Protein AF-A0A0K1Q6M8-F1 (afdb_monomer)

Sequence (241 aa):
MSRRHAIFEVTPSGVTIEDLASRNGVIVNGHRIDAKVNLSVGDRILIGSQELTLLAARDPQAGMPLGKMTLPKLRLNTPSVGLQPSSSVDPDPEPSMVRRADQFKLLSGVAEKALAMGKAGEAERLLASALADVIEATRAGRPLPSTLVDQAAKFSAKLATATGKGGWADYVIELYAAQKRPAPANVIDELYNAMRKVTAVDIHRLRNYVAMLRQNLPRYGPAERFLFQRLEGLERLAALR

Solvent-accessible surface area (backbone atoms only — not comparable to full-atom values): 14418 Å² total; per-residue (Å²): 131,80,95,57,50,64,49,78,50,81,51,100,92,45,37,32,41,33,62,58,82,33,95,79,44,35,27,48,75,86,42,74,54,94,58,76,42,81,57,52,74,69,41,38,38,35,51,78,92,46,80,46,67,41,71,74,82,76,74,93,83,74,82,80,80,92,74,90,81,82,88,82,80,90,84,84,91,88,82,90,84,90,79,86,76,94,67,92,68,75,82,67,70,51,75,68,55,56,53,48,41,56,53,44,54,58,45,48,58,53,26,51,52,29,44,74,71,69,36,35,69,60,22,48,64,66,42,47,65,59,52,50,53,51,54,51,36,51,75,69,69,48,85,70,59,67,67,46,52,55,48,53,33,37,53,26,15,47,45,7,43,61,64,29,43,18,67,30,45,43,49,35,46,53,55,32,46,75,67,74,50,77,65,55,68,74,40,50,53,33,39,58,55,13,70,76,52,29,81,55,66,62,60,66,58,47,50,52,36,53,53,56,50,60,74,47,47,89,80,48,53,74,69,54,49,52,40,46,54,51,51,55,51,49,50,56,57,62,73,76,110

Radius of gyration: 24.7 Å; Cα contacts (8 Å, |Δi|>4): 270; chains: 1; bounding box: 55×62×62 Å

InterPro domains:
  IPR000253 Forkhead-associated (FHA) domain [PF00498] (1-48)
  IPR000253 Forkhead-associated (FHA) domain [PS50006] (1-33)
  IPR008984 SMAD/FHA domain superfamily [SSF49879] (2-55)

Organism: NCBI:txid1391654

Foldseek 3Di:
DDPQAKDWDQDPVAIKIAGPPHPVAKAKPNHGDPGIDGDDQQIWIDGPHDIDGHHDDDDPPDDDDPDDDDDDDDDDDDDDDDDDDDDPDDPPQPPVQVVLLVQLVVLLVVLVVCVVVLNLVVSCVSCVVSLVVLLVCLVVVHDHDPSSLLSSLLSLLSSLLSVLAQVSVQSNLSSVLSVLAFHDPSSLVSNLSNLVRHPAHDLVSLVSSLVSNVVCVVVDDPRRVVSSVSSVVSSVSNVVD

Nearest PDB structures (foldseek):
  2hr2-assembly2_B  TM=4.139E-01  e=2.021E-01  Chlorobaculum tepidum TLS
  4r11-assembly3_E  TM=5.531E-01  e=7.804E+00  Caenorhabditis elegans
  7kzs-assembly1_U  TM=2.396E-01  e=4.326E-01  Homo sapiens

Structure (mmCIF, N/CA/C/O backbone):
data_AF-A0A0K1Q6M8-F1
#
_entry.id   AF-A0A0K1Q6M8-F1
#
loop_
_atom_site.group_PDB
_atom_site.id
_atom_site.type_symbol
_atom_site.label_atom_id
_atom_site.label_alt_id
_atom_site.label_comp_id
_atom_site.label_asym_id
_atom_site.label_entity_id
_atom_site.label_seq_id
_atom_site.pdbx_PDB_ins_code
_atom_site.Cartn_x
_atom_site.Cartn_y
_atom_site.Cartn_z
_atom_site.occupancy
_atom_site.B_iso_or_equiv
_atom_site.auth_seq_id
_atom_site.auth_comp_id
_atom_site.auth_asym_id
_atom_site.auth_atom_id
_atom_site.pdbx_PDB_model_num
ATOM 1 N N . MET A 1 1 ? 32.221 8.853 -6.842 1.00 49.41 1 MET A N 1
ATOM 2 C CA . MET A 1 1 ? 31.353 8.586 -8.007 1.00 49.41 1 MET A CA 1
ATOM 3 C C . MET A 1 1 ? 32.164 8.876 -9.261 1.00 49.41 1 MET A C 1
ATOM 5 O O . MET A 1 1 ? 32.488 10.038 -9.481 1.00 49.41 1 MET A O 1
ATOM 9 N N . SER A 1 2 ? 32.583 7.854 -10.021 1.00 46.12 2 SER A N 1
ATOM 10 C CA . SER A 1 2 ? 33.167 8.109 -11.347 1.00 46.12 2 SER A CA 1
ATOM 11 C C . SER A 1 2 ? 32.060 8.636 -12.258 1.00 46.12 2 SER A C 1
ATOM 13 O O . SER A 1 2 ? 30.925 8.174 -12.179 1.00 46.12 2 SER A O 1
ATOM 15 N N . ARG A 1 3 ? 32.350 9.641 -13.084 1.00 59.44 3 ARG A N 1
ATOM 16 C CA . ARG A 1 3 ? 31.342 10.262 -13.964 1.00 59.44 3 ARG A CA 1
ATOM 17 C C . ARG A 1 3 ? 31.146 9.488 -15.273 1.00 59.44 3 ARG A C 1
ATOM 19 O O . ARG A 1 3 ? 30.183 9.743 -15.983 1.00 59.44 3 ARG A O 1
ATOM 26 N N . ARG A 1 4 ? 32.044 8.546 -15.585 1.00 65.88 4 ARG A N 1
ATOM 27 C CA . ARG A 1 4 ? 32.028 7.687 -16.779 1.00 65.88 4 ARG A CA 1
ATOM 28 C C . ARG A 1 4 ? 32.496 6.296 -16.337 1.00 65.88 4 ARG A C 1
ATOM 30 O O . ARG A 1 4 ? 33.600 6.188 -15.817 1.00 65.88 4 ARG A O 1
ATOM 37 N N . HIS A 1 5 ? 31.628 5.287 -16.433 1.00 68.19 5 HIS A N 1
ATOM 38 C CA . HIS A 1 5 ? 31.927 3.919 -15.976 1.00 68.19 5 HIS A CA 1
ATOM 39 C C . HIS A 1 5 ? 32.210 2.981 -17.150 1.00 68.19 5 HIS A C 1
ATOM 41 O O . HIS A 1 5 ? 33.210 2.285 -17.136 1.00 68.19 5 HIS A O 1
ATOM 47 N N . ALA A 1 6 ? 31.375 3.013 -18.184 1.00 78.94 6 ALA A N 1
ATOM 48 C CA . ALA A 1 6 ? 31.547 2.215 -19.390 1.00 78.94 6 ALA A CA 1
ATOM 49 C C . ALA A 1 6 ? 31.087 3.018 -20.607 1.00 78.94 6 ALA A C 1
ATOM 51 O O . ALA A 1 6 ? 30.309 3.970 -20.461 1.00 78.94 6 ALA A O 1
ATOM 52 N N . ILE A 1 7 ? 31.544 2.628 -21.792 1.00 84.12 7 ILE A N 1
ATOM 53 C CA . ILE A 1 7 ? 31.030 3.122 -23.069 1.00 84.12 7 ILE A CA 1
ATOM 54 C C . ILE A 1 7 ? 30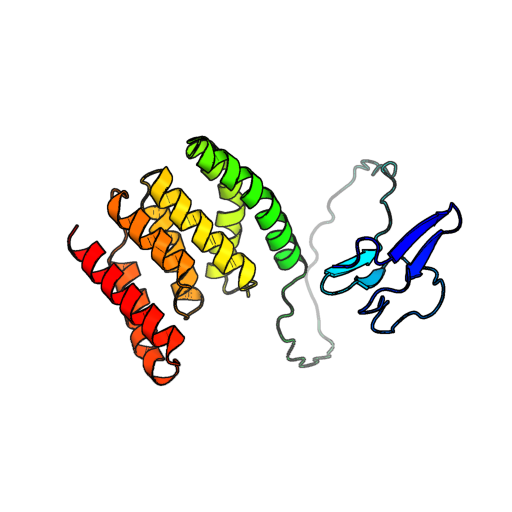.427 1.961 -23.858 1.00 84.12 7 ILE A C 1
ATOM 56 O O . ILE A 1 7 ? 31.008 0.881 -23.929 1.00 84.12 7 ILE A O 1
ATOM 60 N N . PHE A 1 8 ? 29.241 2.197 -24.420 1.00 87.00 8 PHE A N 1
ATOM 61 C CA . PHE A 1 8 ? 28.608 1.297 -25.376 1.00 87.00 8 PHE A CA 1
ATOM 62 C C . PHE A 1 8 ? 28.814 1.869 -26.771 1.00 87.00 8 PHE A C 1
ATOM 64 O O . PHE A 1 8 ? 28.465 3.025 -27.019 1.00 87.00 8 PHE A O 1
ATOM 71 N N . GLU A 1 9 ? 29.344 1.062 -27.679 1.00 84.38 9 GLU A N 1
ATOM 72 C CA . GLU A 1 9 ? 29.462 1.420 -29.086 1.00 84.38 9 GLU A CA 1
ATOM 73 C C . GLU A 1 9 ? 28.534 0.522 -29.902 1.00 84.38 9 GLU A C 1
ATOM 75 O O . GLU A 1 9 ? 28.683 -0.702 -29.927 1.00 84.38 9 GLU A O 1
ATOM 80 N N . VAL A 1 10 ? 27.538 1.145 -30.532 1.00 83.38 10 VAL A N 1
ATOM 81 C CA . VAL A 1 10 ? 26.552 0.473 -31.379 1.00 83.38 10 VAL A CA 1
ATOM 82 C C . VAL A 1 10 ? 26.978 0.657 -32.827 1.00 83.38 10 VAL A C 1
ATOM 84 O O . VAL A 1 10 ? 26.992 1.771 -33.346 1.00 83.38 10 VAL A O 1
ATOM 87 N N . THR A 1 11 ? 27.320 -0.448 -33.476 1.00 79.19 11 THR A N 1
ATOM 88 C CA . THR A 1 11 ? 27.697 -0.503 -34.890 1.00 79.19 11 THR A CA 1
ATOM 89 C C . THR A 1 11 ? 26.667 -1.329 -35.664 1.00 79.19 11 THR A C 1
ATOM 91 O O . THR A 1 11 ? 25.956 -2.135 -35.059 1.00 79.19 11 THR A O 1
ATOM 94 N N . PRO A 1 12 ? 26.592 -1.213 -37.002 1.00 72.06 12 PRO A N 1
ATOM 95 C CA . PRO A 1 12 ? 25.755 -2.099 -37.817 1.00 72.06 12 PRO A CA 1
ATOM 96 C C . PRO A 1 12 ? 26.087 -3.591 -37.638 1.00 72.06 12 PRO A C 1
ATOM 98 O O . PRO A 1 12 ? 25.230 -4.443 -37.838 1.00 72.06 12 PRO A O 1
ATOM 101 N N . SER A 1 13 ? 27.324 -3.903 -37.239 1.00 72.50 13 SER A N 1
ATOM 102 C CA . SER A 1 13 ? 27.814 -5.255 -36.949 1.00 72.50 13 SER A CA 1
ATOM 103 C C . SER A 1 13 ? 27.482 -5.769 -35.543 1.00 72.50 13 SER A C 1
ATOM 105 O O . SER A 1 13 ? 27.722 -6.942 -35.264 1.00 72.50 13 SER A O 1
ATOM 107 N N . GLY A 1 14 ? 26.950 -4.928 -34.651 1.00 80.94 14 GLY A N 1
ATOM 108 C CA . GLY A 1 14 ? 26.595 -5.317 -33.286 1.00 80.94 14 GLY A CA 1
ATOM 109 C C . GLY A 1 14 ? 26.907 -4.254 -32.234 1.00 80.94 14 GLY A C 1
ATOM 110 O O . GLY A 1 14 ? 27.357 -3.146 -32.536 1.00 80.94 14 GLY A O 1
ATOM 111 N N . VAL A 1 15 ? 26.658 -4.608 -30.975 1.00 85.81 15 VAL A N 1
ATOM 112 C CA . VAL A 1 15 ? 26.894 -3.746 -29.811 1.00 85.81 15 VAL A CA 1
ATOM 113 C C . VAL A 1 15 ? 28.159 -4.206 -29.102 1.00 85.81 15 VAL A C 1
ATOM 115 O O . VAL A 1 15 ? 28.346 -5.398 -28.885 1.00 85.81 15 VAL A O 1
ATOM 118 N N . THR A 1 16 ? 29.019 -3.272 -28.717 1.00 87.44 16 THR A N 1
ATOM 119 C CA . THR A 1 16 ? 30.221 -3.560 -27.926 1.00 87.44 16 THR A CA 1
ATOM 120 C C . THR A 1 16 ? 30.262 -2.705 -26.667 1.00 87.44 16 THR A C 1
ATOM 122 O O . THR A 1 16 ? 29.656 -1.632 -26.624 1.00 87.44 16 THR A O 1
ATOM 125 N N . ILE A 1 17 ? 30.951 -3.189 -25.636 1.00 88.25 17 ILE A N 1
ATOM 126 C CA . ILE A 1 17 ? 31.127 -2.503 -24.355 1.00 88.25 17 ILE A CA 1
ATOM 127 C C . ILE A 1 17 ? 32.599 -2.454 -23.957 1.00 88.25 17 ILE A C 1
ATOM 129 O O . ILE A 1 17 ? 33.330 -3.426 -24.137 1.00 88.25 17 ILE A O 1
ATOM 133 N N . GLU A 1 18 ? 33.017 -1.328 -23.388 1.00 84.81 18 GLU A N 1
ATOM 134 C CA . GLU A 1 18 ? 34.369 -1.105 -22.875 1.00 84.81 18 GLU A CA 1
ATOM 135 C C . GLU A 1 18 ? 34.317 -0.390 -21.511 1.00 84.81 18 GLU A C 1
ATOM 137 O O . GLU A 1 18 ? 33.541 0.555 -21.324 1.00 84.81 18 GLU A O 1
ATOM 142 N N . ASP A 1 19 ? 35.119 -0.855 -20.545 1.00 84.00 19 ASP A N 1
ATOM 143 C CA . ASP A 1 19 ? 35.255 -0.255 -19.208 1.00 84.00 19 ASP A CA 1
ATOM 144 C C . ASP A 1 19 ? 36.234 0.928 -19.244 1.00 84.00 19 ASP A C 1
ATOM 146 O O . ASP A 1 19 ? 37.371 0.804 -19.693 1.00 84.00 19 ASP A O 1
ATOM 150 N N . LEU A 1 20 ? 35.819 2.087 -18.727 1.00 76.50 20 LEU A N 1
ATOM 151 C CA . LEU A 1 20 ? 36.634 3.306 -18.702 1.00 76.50 20 LEU A CA 1
ATOM 152 C C . LEU A 1 20 ? 37.364 3.454 -17.360 1.00 76.50 20 LEU A C 1
ATOM 154 O O . LEU A 1 20 ? 37.214 4.466 -16.669 1.00 76.50 20 LEU A O 1
ATOM 158 N N . ALA A 1 21 ? 38.135 2.427 -16.991 1.00 63.91 21 ALA A N 1
ATOM 159 C CA . ALA A 1 21 ? 38.873 2.337 -15.728 1.00 63.91 21 ALA A CA 1
ATOM 160 C C . ALA A 1 21 ? 37.985 2.601 -14.495 1.00 63.91 21 ALA A C 1
ATOM 162 O O . ALA A 1 21 ? 38.337 3.353 -13.576 1.00 63.91 21 ALA A O 1
ATOM 163 N N . SER A 1 22 ? 36.786 2.016 -14.479 1.00 65.25 22 SER A N 1
ATOM 164 C CA . SER A 1 22 ? 35.862 2.187 -13.367 1.00 65.25 22 SER A CA 1
ATOM 165 C C . SER A 1 22 ? 36.389 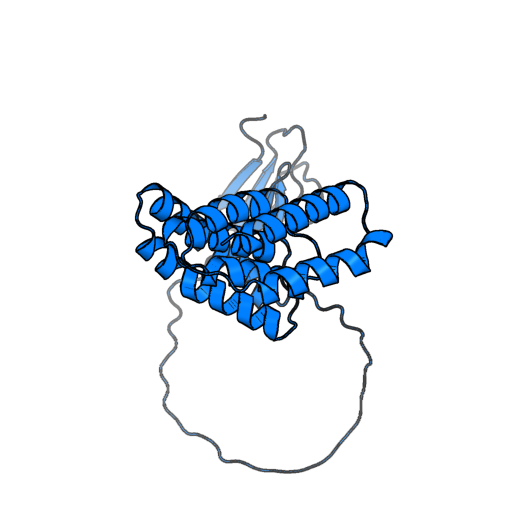1.528 -12.083 1.00 65.25 22 SER A C 1
ATOM 167 O O . SER A 1 22 ? 36.988 0.455 -12.085 1.00 65.25 22 SER A O 1
ATOM 169 N N . ARG A 1 23 ? 36.136 2.163 -10.928 1.00 63.62 23 ARG A N 1
ATOM 170 C CA . ARG A 1 23 ? 36.641 1.690 -9.622 1.00 63.62 23 ARG A CA 1
ATOM 171 C C . ARG A 1 23 ? 36.123 0.291 -9.246 1.00 63.62 23 ARG A C 1
ATOM 173 O O . ARG A 1 23 ? 36.822 -0.444 -8.559 1.00 63.62 23 ARG A O 1
ATOM 180 N N . ASN A 1 24 ? 34.923 -0.065 -9.706 1.00 68.62 24 ASN A N 1
ATOM 181 C CA . ASN A 1 24 ? 34.276 -1.346 -9.408 1.00 68.62 24 ASN A CA 1
ATOM 182 C C . ASN A 1 24 ? 34.312 -2.333 -10.590 1.00 68.62 24 ASN A C 1
ATOM 184 O O . ASN A 1 24 ? 33.992 -3.501 -10.392 1.00 68.62 24 ASN A O 1
ATOM 188 N N . GLY A 1 25 ? 34.742 -1.898 -11.778 1.00 75.25 25 GLY A N 1
ATOM 189 C CA . GLY A 1 25 ? 34.725 -2.704 -12.996 1.00 75.25 25 GLY A CA 1
ATOM 190 C C . GLY A 1 25 ? 33.344 -2.833 -13.637 1.00 75.25 25 GLY A C 1
ATOM 191 O O . GLY A 1 25 ? 32.315 -2.486 -13.047 1.00 75.25 25 GLY A O 1
ATOM 192 N N . VAL A 1 26 ? 33.343 -3.378 -14.852 1.00 81.81 26 VAL A N 1
ATOM 193 C CA . VAL A 1 26 ? 32.146 -3.808 -15.584 1.00 81.81 26 VAL A CA 1
ATOM 194 C C . VAL A 1 26 ? 32.116 -5.334 -15.616 1.00 81.81 26 VAL A C 1
ATOM 196 O O . VAL A 1 26 ? 33.138 -5.971 -15.865 1.00 81.81 26 VAL A O 1
ATOM 199 N N . ILE A 1 27 ? 30.954 -5.928 -15.353 1.00 80.81 27 ILE A N 1
ATOM 200 C CA . ILE A 1 27 ? 30.754 -7.381 -15.362 1.00 80.81 27 ILE A CA 1
ATOM 201 C C . ILE A 1 27 ? 29.725 -7.728 -16.440 1.00 80.81 27 ILE A C 1
ATOM 203 O O . ILE A 1 27 ? 28.644 -7.153 -16.460 1.00 80.81 27 ILE A O 1
ATOM 207 N N . VAL A 1 28 ? 30.037 -8.676 -17.322 1.00 84.38 28 VAL A N 1
ATOM 208 C CA . VAL A 1 28 ? 29.139 -9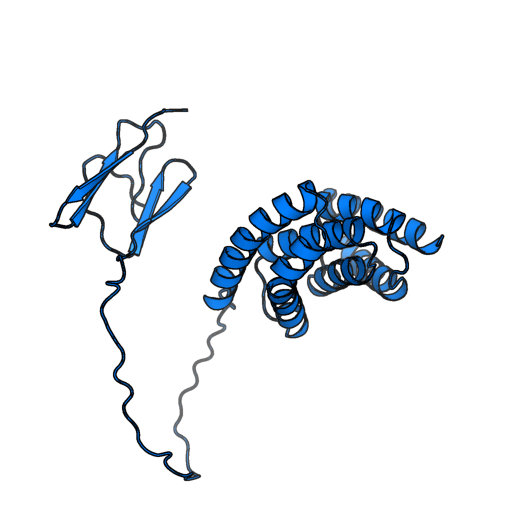.199 -18.361 1.00 84.38 28 VAL A CA 1
ATOM 209 C C . VAL A 1 28 ? 28.912 -10.687 -18.100 1.00 84.38 28 VAL A C 1
ATOM 211 O O . VAL A 1 28 ? 29.867 -11.448 -17.966 1.00 84.38 28 VAL A O 1
ATOM 214 N N . ASN A 1 29 ? 27.652 -11.107 -17.975 1.00 80.06 29 ASN A N 1
ATOM 215 C CA . ASN A 1 29 ? 27.239 -12.483 -17.672 1.00 80.06 29 ASN A CA 1
ATOM 216 C C . ASN A 1 29 ? 27.965 -13.101 -16.456 1.00 80.06 29 ASN A C 1
ATOM 218 O O . ASN A 1 29 ? 28.249 -14.293 -16.427 1.00 80.06 29 ASN A O 1
ATOM 222 N N . GLY A 1 30 ? 28.278 -12.283 -15.445 1.00 77.75 30 GLY A N 1
ATOM 223 C CA . GLY A 1 30 ? 28.989 -12.715 -14.234 1.00 77.75 30 GLY A CA 1
ATOM 224 C C . GLY A 1 30 ? 30.520 -12.669 -14.324 1.00 77.75 30 GLY A C 1
ATOM 225 O O . GLY A 1 30 ? 31.182 -12.860 -13.306 1.00 77.75 30 GLY A O 1
ATOM 226 N N . HIS A 1 31 ? 31.092 -12.338 -15.486 1.00 79.12 31 HIS A N 1
ATOM 227 C CA . HIS A 1 31 ? 32.537 -12.203 -15.683 1.00 79.12 31 HIS A CA 1
ATOM 228 C C . HIS A 1 31 ? 32.957 -10.738 -15.819 1.00 79.12 31 HIS A C 1
ATOM 230 O O . HIS A 1 31 ? 32.384 -9.987 -16.605 1.00 79.12 31 HIS A O 1
ATOM 236 N N . ARG A 1 32 ? 33.969 -10.315 -15.052 1.00 81.31 32 ARG A N 1
ATOM 237 C CA . ARG A 1 32 ? 34.547 -8.973 -15.186 1.00 81.31 32 ARG A CA 1
ATOM 238 C C . ARG A 1 32 ? 35.263 -8.857 -16.530 1.00 81.31 32 ARG A C 1
ATOM 240 O O . ARG A 1 32 ? 35.993 -9.768 -16.909 1.00 81.31 32 ARG A O 1
ATOM 247 N N . ILE A 1 33 ? 35.026 -7.758 -17.238 1.00 83.75 33 ILE A N 1
ATOM 248 C CA . ILE A 1 33 ? 35.679 -7.480 -18.516 1.00 83.75 33 ILE A CA 1
ATOM 249 C C . ILE A 1 33 ? 36.888 -6.570 -18.292 1.00 83.75 33 ILE A C 1
ATOM 251 O O . ILE A 1 33 ? 36.783 -5.557 -17.605 1.00 83.75 33 ILE A O 1
ATOM 255 N N . ASP A 1 34 ? 38.020 -6.933 -18.891 1.00 76.00 34 ASP A N 1
ATOM 256 C CA . ASP A 1 34 ? 39.272 -6.161 -18.821 1.00 76.00 34 ASP A CA 1
ATOM 257 C C . ASP A 1 34 ? 39.659 -5.559 -20.188 1.00 76.00 34 ASP A C 1
ATOM 259 O O . ASP A 1 34 ? 40.633 -4.820 -20.310 1.00 76.00 34 ASP A O 1
ATOM 263 N N . ALA A 1 35 ? 38.877 -5.867 -21.227 1.00 78.38 35 ALA A N 1
ATOM 264 C CA . ALA A 1 35 ? 39.006 -5.358 -22.587 1.00 78.38 35 ALA A CA 1
ATOM 265 C C . ALA A 1 35 ? 37.612 -5.173 -23.210 1.00 78.38 35 ALA A C 1
ATOM 267 O O . ALA A 1 35 ? 36.597 -5.554 -22.624 1.00 78.38 35 ALA A O 1
ATOM 268 N N . LYS A 1 36 ? 37.561 -4.591 -24.409 1.00 84.06 36 LYS A N 1
ATOM 269 C CA . LYS A 1 36 ? 36.324 -4.408 -25.175 1.00 84.06 36 LYS A CA 1
ATOM 270 C C . LYS A 1 36 ? 35.675 -5.757 -25.523 1.00 84.06 36 LYS A C 1
ATOM 272 O O . LYS A 1 36 ? 36.349 -6.645 -26.041 1.00 84.06 36 LYS A O 1
ATOM 277 N N . VAL A 1 37 ? 34.370 -5.895 -25.274 1.00 83.81 37 VAL A N 1
ATOM 278 C CA . VAL A 1 37 ? 33.597 -7.138 -25.482 1.00 83.81 37 VAL A CA 1
ATOM 279 C C . VAL A 1 37 ? 32.381 -6.891 -26.378 1.00 83.81 37 VAL A C 1
ATOM 281 O O . VAL A 1 37 ? 31.690 -5.885 -26.225 1.00 83.81 37 VAL A O 1
ATOM 284 N N . ASN A 1 38 ? 32.097 -7.819 -27.299 1.00 85.62 38 ASN A N 1
ATOM 285 C CA . ASN A 1 38 ? 30.855 -7.829 -28.078 1.00 85.62 38 ASN A CA 1
ATOM 286 C C . ASN A 1 38 ? 29.696 -8.362 -27.232 1.00 85.62 38 ASN A C 1
ATOM 288 O O . ASN A 1 38 ? 29.808 -9.425 -26.628 1.00 85.62 38 ASN A O 1
ATOM 292 N N . LEU A 1 39 ? 28.577 -7.645 -27.243 1.00 84.44 39 LEU A N 1
ATOM 293 C CA . LEU A 1 39 ? 27.356 -8.008 -26.541 1.00 84.44 39 LEU A CA 1
ATOM 2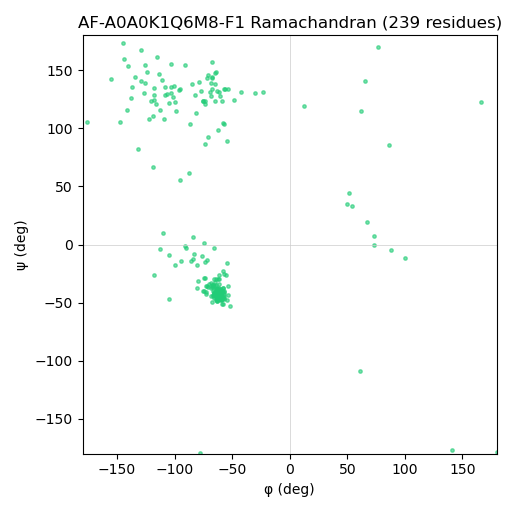94 C C . LEU A 1 39 ? 26.341 -8.638 -27.497 1.00 84.44 39 LEU A C 1
ATOM 296 O O . LEU A 1 39 ? 26.084 -8.131 -28.592 1.00 84.44 39 LEU A O 1
ATOM 300 N N . SER A 1 40 ? 25.727 -9.718 -27.033 1.00 79.50 40 SER A N 1
ATOM 301 C CA . SER A 1 40 ? 24.622 -10.423 -27.672 1.00 79.50 40 SER A CA 1
ATOM 302 C C . SER A 1 40 ? 23.296 -10.105 -26.986 1.00 79.50 40 SER A C 1
ATOM 304 O O . SER A 1 40 ? 23.229 -9.743 -25.811 1.00 79.50 40 SER A O 1
ATOM 306 N N . VAL A 1 41 ? 22.199 -10.244 -27.729 1.00 78.50 41 VAL A N 1
ATOM 307 C CA . VAL A 1 41 ? 20.852 -10.085 -27.171 1.00 78.50 41 VAL A CA 1
ATOM 308 C C . VAL A 1 41 ? 20.633 -11.123 -26.070 1.00 78.50 41 VAL A C 1
ATOM 310 O O . VAL A 1 41 ? 20.812 -12.316 -26.292 1.00 78.50 41 VAL A O 1
ATOM 313 N N . GLY A 1 42 ? 20.215 -10.658 -24.898 1.00 75.25 42 GLY A N 1
ATOM 314 C CA . GLY A 1 42 ? 20.060 -11.453 -23.684 1.00 75.25 42 GLY A CA 1
ATOM 315 C C . GLY A 1 42 ? 21.217 -11.313 -22.693 1.00 75.25 42 GLY A C 1
ATOM 316 O O . GLY A 1 42 ? 21.047 -11.720 -21.543 1.00 75.25 42 GLY A O 1
ATOM 317 N N . ASP A 1 43 ? 22.344 -10.706 -23.083 1.00 81.31 43 ASP A N 1
ATOM 318 C CA . ASP A 1 43 ? 23.490 -10.528 -22.186 1.00 81.31 43 ASP A CA 1
ATOM 319 C C . ASP A 1 43 ? 23.159 -9.603 -21.019 1.00 81.31 43 ASP A C 1
ATOM 321 O O . ASP A 1 43 ? 22.524 -8.556 -21.187 1.00 81.31 43 ASP A O 1
ATOM 325 N N . ARG A 1 44 ? 23.632 -9.986 -19.830 1.00 82.31 44 ARG A N 1
ATOM 326 C CA . ARG A 1 44 ? 23.474 -9.236 -18.583 1.00 82.31 44 ARG A CA 1
ATOM 327 C C . ARG A 1 44 ? 24.740 -8.455 -18.286 1.00 82.31 44 ARG A C 1
ATOM 329 O O . ARG A 1 44 ? 25.811 -9.038 -18.157 1.00 82.31 44 ARG A O 1
ATOM 336 N N . ILE A 1 45 ? 24.620 -7.144 -18.141 1.00 88.00 45 ILE A N 1
ATOM 337 C CA . ILE A 1 45 ? 25.727 -6.235 -17.864 1.00 88.00 45 ILE A CA 1
ATOM 338 C C . ILE A 1 45 ? 25.503 -5.592 -16.497 1.00 88.00 45 ILE A C 1
ATOM 340 O O . ILE A 1 45 ? 24.513 -4.899 -16.288 1.00 88.00 45 ILE A O 1
ATOM 344 N N . LEU A 1 46 ? 26.436 -5.781 -15.573 1.00 79.19 46 LEU A N 1
ATOM 345 C CA . LEU A 1 46 ? 26.455 -5.141 -14.266 1.00 79.19 46 LEU A CA 1
ATOM 346 C C . LEU A 1 46 ? 27.515 -4.029 -14.252 1.00 79.19 46 LEU A C 1
ATOM 348 O O . LEU A 1 46 ? 28.703 -4.274 -14.470 1.00 79.19 46 LEU A O 1
ATOM 352 N N . ILE A 1 47 ? 27.080 -2.799 -13.969 1.00 80.81 47 ILE A N 1
ATOM 353 C CA . ILE A 1 47 ? 27.935 -1.613 -13.830 1.00 80.81 47 ILE A CA 1
ATOM 354 C C . ILE A 1 47 ? 27.716 -1.034 -12.432 1.00 80.81 47 ILE A C 1
ATOM 356 O O . ILE A 1 47 ? 26.668 -0.458 -12.130 1.00 80.81 47 ILE A O 1
ATOM 360 N N . GLY A 1 48 ? 28.705 -1.182 -11.551 1.00 74.00 48 GLY A N 1
ATOM 361 C CA . GLY A 1 48 ? 28.551 -0.800 -10.146 1.00 74.00 48 GLY A CA 1
ATOM 362 C C . GLY A 1 48 ? 27.438 -1.605 -9.462 1.00 74.00 48 GLY A C 1
ATOM 363 O O . GLY A 1 48 ? 2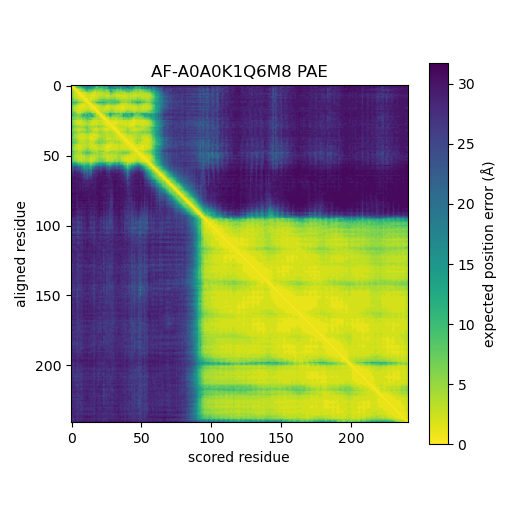7.615 -2.788 -9.208 1.00 74.00 48 GLY A O 1
ATOM 364 N N . SER A 1 49 ? 26.309 -0.959 -9.147 1.00 72.12 49 SER A N 1
ATOM 365 C CA . SER A 1 49 ? 25.124 -1.589 -8.533 1.00 72.12 49 SER A CA 1
ATOM 366 C C . SER A 1 49 ? 23.917 -1.696 -9.477 1.00 72.12 49 SER A C 1
ATOM 368 O O . SER A 1 49 ? 22.808 -1.957 -9.015 1.00 72.12 49 SER A O 1
ATOM 370 N N . GLN A 1 50 ? 24.097 -1.422 -10.772 1.00 72.50 50 GLN A N 1
ATOM 371 C CA . GLN A 1 50 ? 23.031 -1.447 -11.777 1.00 72.50 50 GLN A CA 1
ATOM 372 C C . GLN A 1 50 ? 23.204 -2.646 -12.708 1.00 72.50 50 GLN A C 1
ATOM 374 O O . GLN A 1 50 ? 24.279 -2.812 -13.279 1.00 72.50 50 GLN A O 1
ATOM 379 N N . GLU A 1 51 ? 22.148 -3.442 -12.882 1.00 82.69 51 GLU A N 1
ATOM 380 C CA . GLU A 1 51 ? 22.083 -4.555 -13.837 1.00 82.69 51 GLU A CA 1
ATOM 381 C C . GLU A 1 51 ? 21.259 -4.135 -15.067 1.00 82.69 51 GLU A C 1
ATOM 383 O O . GLU A 1 51 ? 20.170 -3.571 -14.944 1.00 82.69 51 GLU A O 1
ATOM 388 N N . LEU A 1 52 ? 21.807 -4.373 -16.255 1.00 84.25 52 LEU A N 1
ATOM 389 C CA . LEU A 1 52 ? 21.266 -4.029 -17.569 1.00 84.25 52 LEU A CA 1
ATOM 390 C C . LEU A 1 52 ? 21.173 -5.312 -18.405 1.00 84.25 52 LEU A C 1
ATOM 392 O O . LEU A 1 52 ? 22.008 -6.200 -18.264 1.00 84.25 52 LEU A O 1
ATOM 396 N N . THR A 1 53 ? 20.202 -5.412 -19.311 1.00 85.00 53 THR A N 1
ATOM 397 C CA . THR A 1 53 ? 20.110 -6.535 -20.261 1.00 85.00 53 THR A CA 1
ATOM 398 C C . THR A 1 53 ? 20.009 -6.007 -21.682 1.00 85.00 53 THR A C 1
ATOM 400 O O . THR A 1 53 ? 19.185 -5.130 -21.952 1.00 85.00 53 THR A O 1
ATOM 403 N N . LEU A 1 54 ? 20.829 -6.530 -22.596 1.00 79.75 54 LEU A N 1
ATOM 404 C CA . LEU A 1 54 ? 20.748 -6.150 -24.003 1.00 79.75 54 LEU A CA 1
ATOM 405 C C . LEU A 1 54 ? 19.529 -6.819 -24.653 1.00 79.75 54 LEU A C 1
ATOM 407 O O . LEU A 1 54 ? 19.402 -8.039 -24.634 1.00 79.75 54 LEU A O 1
ATOM 411 N N . LEU A 1 55 ? 18.628 -6.037 -25.245 1.00 80.06 55 LEU A N 1
ATOM 412 C CA . LEU A 1 55 ? 17.439 -6.542 -25.937 1.00 80.06 55 LEU A CA 1
ATOM 413 C C . LEU A 1 55 ? 17.530 -6.260 -27.439 1.00 80.06 55 LEU A C 1
ATOM 415 O O . LEU A 1 55 ? 18.054 -5.225 -27.849 1.00 80.06 55 LEU A O 1
ATOM 419 N N . ALA A 1 56 ? 16.975 -7.156 -28.259 1.00 76.44 56 ALA A N 1
ATOM 420 C CA . ALA A 1 56 ? 16.771 -6.883 -29.677 1.00 76.44 56 ALA A CA 1
ATOM 421 C C . ALA A 1 56 ? 15.689 -5.808 -29.834 1.00 76.44 56 ALA A C 1
ATOM 423 O O . ALA A 1 56 ? 14.598 -5.932 -29.270 1.00 76.44 56 ALA A O 1
ATOM 424 N N . ALA A 1 57 ? 15.962 -4.782 -30.638 1.00 65.25 57 ALA A N 1
ATOM 425 C CA . ALA A 1 57 ? 14.903 -3.906 -31.112 1.00 65.25 57 ALA A CA 1
ATOM 426 C C . ALA A 1 57 ? 13.960 -4.732 -31.998 1.00 65.25 57 ALA A C 1
ATOM 428 O O . ALA A 1 57 ? 14.390 -5.374 -32.956 1.00 65.25 57 ALA A O 1
ATOM 429 N N . ARG A 1 58 ? 12.672 -4.757 -31.651 1.00 54.88 58 ARG A N 1
ATOM 430 C CA . ARG A 1 58 ? 11.650 -5.393 -32.482 1.00 54.88 58 ARG A CA 1
ATOM 431 C C . ARG A 1 58 ? 11.416 -4.486 -33.685 1.00 54.88 58 ARG A C 1
ATOM 433 O O . ARG A 1 58 ? 11.053 -3.327 -33.497 1.00 54.88 58 ARG A O 1
ATOM 440 N N . ASP A 1 59 ? 11.634 -5.008 -34.886 1.00 48.16 59 ASP A N 1
ATOM 441 C CA . ASP A 1 59 ? 11.321 -4.292 -36.118 1.00 48.16 59 ASP A CA 1
ATOM 442 C C . ASP A 1 59 ? 9.810 -3.958 -36.127 1.00 48.16 59 ASP A C 1
ATOM 444 O O . ASP A 1 59 ? 8.995 -4.875 -35.961 1.00 48.16 59 ASP A O 1
ATOM 448 N N . PRO A 1 60 ? 9.383 -2.684 -36.252 1.00 44.31 60 PRO A N 1
ATOM 449 C CA . PRO A 1 60 ? 7.965 -2.310 -36.226 1.00 44.31 60 PRO A CA 1
ATOM 450 C C . PRO A 1 60 ? 7.147 -2.846 -37.413 1.00 44.31 60 PRO A C 1
ATOM 452 O O . PRO A 1 60 ? 5.940 -2.621 -37.469 1.00 44.31 60 PRO A O 1
ATOM 455 N N . GLN A 1 61 ? 7.780 -3.534 -38.367 1.00 43.62 61 GLN A N 1
ATOM 456 C CA . GLN A 1 61 ? 7.188 -3.962 -39.633 1.00 43.62 61 GLN A CA 1
ATOM 457 C C . GLN A 1 61 ? 7.190 -5.491 -39.779 1.00 43.62 61 GLN A C 1
ATOM 459 O O . GLN A 1 61 ? 7.842 -6.057 -40.649 1.00 43.62 61 GLN A O 1
ATOM 464 N N . ALA A 1 62 ? 6.414 -6.180 -38.944 1.00 42.06 62 ALA A N 1
ATOM 465 C CA . ALA A 1 62 ? 5.984 -7.552 -39.219 1.00 42.06 62 ALA A CA 1
ATOM 466 C C . ALA A 1 62 ? 4.472 -7.653 -38.975 1.00 42.06 62 ALA A C 1
ATOM 468 O O . ALA A 1 62 ? 4.009 -8.023 -37.896 1.00 42.06 62 ALA A O 1
ATOM 469 N N . GLY A 1 63 ? 3.699 -7.234 -39.980 1.00 35.06 63 GLY A N 1
ATOM 470 C CA . GLY A 1 63 ? 2.243 -7.315 -39.984 1.00 35.06 63 GLY A CA 1
ATOM 471 C C . GLY A 1 63 ? 1.753 -8.764 -39.939 1.00 35.06 63 GLY A C 1
ATOM 472 O O . GLY A 1 63 ? 2.200 -9.611 -40.707 1.00 35.06 63 GLY A O 1
ATOM 473 N N . MET A 1 64 ? 0.800 -9.041 -39.049 1.00 35.59 64 MET A N 1
ATOM 474 C CA . MET A 1 64 ? -0.027 -10.247 -39.102 1.00 35.59 64 MET A CA 1
ATOM 475 C C . MET A 1 64 ? -1.040 -10.113 -40.248 1.00 35.59 64 MET A C 1
ATOM 477 O O . MET A 1 64 ? -1.836 -9.171 -40.223 1.00 35.59 64 MET A O 1
ATOM 481 N N . PRO A 1 65 ? -1.091 -11.038 -41.222 1.00 38.19 65 PRO A N 1
ATOM 482 C CA . PRO A 1 65 ? -2.215 -11.091 -42.138 1.00 38.19 65 PRO A CA 1
ATOM 483 C C . PRO A 1 65 ? -3.433 -11.701 -41.430 1.00 38.19 65 PRO A C 1
ATOM 485 O O . PRO A 1 65 ? -3.402 -12.824 -40.925 1.00 38.19 65 PRO A O 1
ATOM 488 N N . LEU A 1 66 ? -4.525 -10.935 -41.421 1.00 44.97 66 LEU A N 1
ATOM 489 C CA . LEU A 1 66 ? -5.876 -11.388 -41.099 1.00 44.97 66 LEU A CA 1
ATOM 490 C C . LEU A 1 66 ? -6.305 -12.447 -42.136 1.00 44.97 66 LEU A C 1
ATOM 492 O O . LEU A 1 66 ? -6.736 -12.117 -43.239 1.00 44.97 66 LEU A O 1
ATOM 496 N N . GLY A 1 67 ? -6.179 -13.727 -41.786 1.00 36.94 67 GLY A N 1
ATOM 497 C CA . GLY A 1 67 ? -6.668 -14.858 -42.572 1.00 36.94 67 GLY A CA 1
ATOM 498 C C . GLY A 1 67 ? -7.867 -15.515 -41.894 1.00 36.94 67 GLY A C 1
ATOM 499 O O . GLY A 1 67 ? -7.730 -16.173 -40.869 1.00 36.94 67 GLY A O 1
ATOM 500 N N . LYS A 1 68 ? -9.055 -15.321 -42.470 1.00 34.19 68 LYS A N 1
ATOM 501 C CA . LYS A 1 68 ? -10.293 -16.049 -42.155 1.00 34.19 68 LYS A CA 1
ATOM 502 C C . LYS A 1 68 ? -10.046 -17.564 -42.265 1.00 34.19 68 LYS A C 1
ATOM 504 O O . LYS A 1 68 ? -9.523 -17.966 -43.294 1.00 34.19 68 LYS A O 1
ATOM 509 N N . MET A 1 69 ? -10.490 -18.376 -41.295 1.00 35.12 69 MET A N 1
ATOM 510 C CA . MET A 1 69 ? -11.266 -19.622 -41.509 1.00 35.12 69 MET A CA 1
ATOM 511 C C . MET A 1 69 ? -11.346 -20.525 -40.259 1.00 35.12 69 MET A C 1
ATOM 513 O O . MET A 1 69 ? -10.349 -20.996 -39.731 1.00 35.12 69 MET A O 1
ATOM 517 N N . THR A 1 70 ? -12.600 -20.794 -39.877 1.00 33.75 70 THR A N 1
ATOM 518 C CA . THR A 1 70 ? -13.174 -22.063 -39.377 1.00 33.75 70 THR A CA 1
ATOM 519 C C . THR A 1 70 ? -12.660 -22.713 -38.083 1.00 33.75 70 THR A C 1
ATOM 521 O O . THR A 1 70 ? -11.583 -23.292 -38.022 1.00 33.75 70 THR A O 1
ATOM 524 N N . LEU A 1 71 ? -13.567 -22.757 -37.098 1.00 38.84 71 LEU A N 1
ATOM 525 C CA . LEU A 1 71 ? -13.591 -23.692 -35.966 1.00 38.84 71 LEU A CA 1
ATOM 526 C C . LEU A 1 71 ? -13.599 -25.162 -36.436 1.00 38.84 71 LEU A C 1
ATOM 528 O O . LEU A 1 71 ? -14.476 -25.524 -37.226 1.00 38.84 71 LEU A O 1
ATOM 532 N N . PRO A 1 72 ? -12.767 -26.046 -35.861 1.00 36.88 72 PRO A N 1
ATOM 533 C CA . PRO A 1 72 ? -13.032 -27.478 -35.865 1.00 36.88 72 PRO A CA 1
ATOM 534 C C . PRO A 1 72 ? -13.738 -27.906 -34.573 1.00 36.88 72 PRO A C 1
ATOM 536 O O . PRO A 1 72 ? -13.359 -27.535 -33.463 1.00 36.88 72 PRO A O 1
ATOM 539 N N . LYS A 1 73 ? -14.789 -28.707 -34.752 1.00 34.41 73 LYS A N 1
ATOM 540 C CA . LYS A 1 73 ? -15.607 -29.328 -33.708 1.00 34.41 73 LYS A CA 1
ATOM 541 C C . LYS A 1 73 ? -14.821 -30.346 -32.870 1.00 34.41 73 LYS A C 1
ATOM 543 O O . LYS A 1 73 ? -13.988 -31.088 -33.379 1.00 34.41 73 LYS A O 1
ATOM 548 N N . LEU A 1 74 ? -15.229 -30.410 -31.605 1.00 37.50 74 LEU A N 1
ATOM 549 C CA . LEU A 1 74 ? -15.091 -31.480 -30.614 1.00 37.50 74 LEU A CA 1
ATOM 550 C C . LEU A 1 74 ? -14.891 -32.909 -31.183 1.00 37.50 74 LEU A C 1
ATOM 552 O O . LEU A 1 74 ? -15.715 -33.388 -31.965 1.00 37.50 74 LEU A O 1
ATOM 556 N N . ARG A 1 75 ? -13.894 -33.636 -30.659 1.00 36.34 75 ARG A N 1
ATOM 557 C CA . ARG A 1 75 ? -13.860 -35.111 -30.561 1.00 36.34 75 ARG A CA 1
ATOM 558 C C . ARG A 1 75 ? -13.293 -35.492 -29.181 1.00 36.34 75 ARG A C 1
ATOM 560 O O . ARG A 1 75 ? -12.234 -35.004 -28.803 1.00 36.34 75 ARG A O 1
ATOM 567 N N . LEU A 1 76 ? -14.038 -36.318 -28.439 1.00 38.59 76 LEU A N 1
ATOM 568 C CA . LEU A 1 76 ? -13.698 -36.907 -27.132 1.00 38.59 76 LEU A CA 1
ATOM 569 C C . LEU A 1 76 ? -12.990 -38.274 -27.277 1.00 38.59 76 LEU A C 1
ATOM 571 O O . LEU A 1 76 ? -13.316 -39.001 -28.214 1.00 38.59 76 LEU A O 1
ATOM 575 N N . ASN A 1 77 ? -12.185 -38.615 -26.247 1.00 33.66 77 ASN A N 1
ATOM 576 C CA . ASN A 1 77 ? -11.711 -39.941 -25.763 1.00 33.66 77 ASN A CA 1
ATOM 577 C C . ASN A 1 77 ? -10.781 -40.766 -26.687 1.00 33.66 77 ASN A C 1
ATOM 579 O O . ASN A 1 77 ? -11.028 -40.830 -27.882 1.00 33.66 77 ASN A O 1
ATOM 583 N N . THR A 1 78 ? -9.721 -41.495 -26.280 1.00 34.31 78 THR A N 1
ATOM 584 C CA . THR A 1 78 ? -9.079 -42.028 -25.026 1.00 34.31 78 THR A CA 1
ATOM 585 C C . THR A 1 78 ? -7.807 -42.821 -25.487 1.00 34.31 78 THR A C 1
ATOM 587 O O . THR A 1 78 ? -7.691 -42.997 -26.700 1.00 34.31 78 THR A O 1
ATOM 590 N N . PRO A 1 79 ? -6.947 -43.486 -24.667 1.00 44.69 79 PRO A N 1
ATOM 591 C CA . PRO A 1 79 ? -6.443 -43.267 -23.301 1.00 44.69 79 PRO A CA 1
ATOM 592 C C . PRO A 1 79 ? -4.881 -43.333 -23.167 1.00 44.69 79 PRO A C 1
ATOM 594 O O . PRO A 1 79 ? -4.161 -43.799 -24.041 1.00 44.69 79 PRO A O 1
ATOM 597 N N . SER A 1 80 ? -4.406 -42.871 -22.006 1.00 44.69 80 SER A N 1
ATOM 598 C CA . SER A 1 80 ? -3.192 -43.163 -21.207 1.00 44.69 80 SER A CA 1
ATOM 599 C C . SER A 1 80 ? -1.991 -43.966 -21.758 1.00 44.69 80 SER A C 1
ATOM 601 O O . SER A 1 80 ? -2.075 -45.182 -21.885 1.00 44.69 80 SER A O 1
ATOM 603 N N . VAL A 1 81 ? -0.814 -43.319 -21.794 1.00 38.12 81 VAL A N 1
ATOM 604 C CA . VAL A 1 81 ? 0.500 -43.831 -21.317 1.00 38.12 81 VAL A CA 1
ATOM 605 C C . VAL A 1 81 ? 1.247 -42.588 -20.800 1.00 38.12 81 VAL A C 1
ATOM 607 O O . VAL A 1 81 ? 1.490 -41.660 -21.555 1.00 38.12 81 VAL A O 1
ATOM 610 N N . GLY A 1 82 ? 1.390 -42.364 -19.494 1.00 38.88 82 GLY A N 1
ATOM 611 C CA . GLY A 1 82 ? 2.408 -43.011 -18.677 1.00 38.88 82 GLY A CA 1
ATOM 612 C C . GLY A 1 82 ? 3.712 -42.213 -18.757 1.00 38.88 82 GLY A C 1
ATOM 613 O O . GLY A 1 82 ? 4.528 -42.518 -19.608 1.00 38.88 82 GLY A O 1
ATOM 614 N N . LEU A 1 83 ? 3.865 -41.190 -17.907 1.00 42.69 83 LEU A N 1
ATOM 615 C CA . LEU A 1 83 ? 5.124 -40.739 -17.291 1.00 42.69 83 LEU A CA 1
ATOM 616 C C . LEU A 1 83 ? 4.788 -39.590 -16.319 1.00 42.69 83 LEU A C 1
ATOM 618 O O . LEU A 1 83 ? 4.485 -38.473 -16.733 1.00 42.69 83 LEU A O 1
ATOM 622 N N . GLN A 1 84 ? 4.821 -39.872 -15.016 1.00 46.50 84 GLN A N 1
ATOM 623 C CA . GLN A 1 84 ? 5.057 -38.824 -14.023 1.00 46.50 84 GLN A CA 1
ATOM 624 C C . GLN A 1 84 ? 6.527 -38.410 -14.132 1.00 46.50 84 GLN A C 1
ATOM 626 O O . GLN A 1 84 ? 7.398 -39.269 -14.282 1.00 46.50 84 GLN A O 1
ATOM 631 N N . PRO A 1 85 ? 6.815 -37.119 -13.960 1.00 41.94 85 PRO A N 1
ATOM 632 C CA . PRO A 1 85 ? 7.834 -36.772 -12.988 1.00 41.94 85 PRO A CA 1
ATOM 633 C C . PRO A 1 85 ? 7.231 -35.861 -11.928 1.00 41.94 85 PRO A C 1
ATOM 635 O O . PRO A 1 85 ? 6.703 -34.787 -12.207 1.00 41.94 85 PRO A O 1
ATOM 638 N N . SER A 1 86 ? 7.352 -36.305 -10.684 1.00 49.19 86 SER A N 1
ATOM 639 C CA . SER A 1 86 ? 7.396 -35.437 -9.522 1.00 49.19 86 SER A CA 1
ATOM 640 C C . SER A 1 86 ? 8.548 -34.445 -9.691 1.00 49.19 86 SER A C 1
ATOM 642 O O . SER A 1 86 ? 9.710 -34.800 -9.496 1.00 49.19 86 SER A O 1
ATOM 644 N N . SER A 1 87 ? 8.234 -33.203 -10.033 1.00 40.28 87 SER A N 1
ATOM 645 C CA . SER A 1 87 ? 9.099 -32.069 -9.742 1.00 40.28 87 SER A CA 1
ATOM 646 C C . SER A 1 87 ? 8.334 -31.123 -8.829 1.00 40.28 87 SER A C 1
ATOM 648 O O . SER A 1 87 ? 7.344 -30.497 -9.199 1.00 40.28 87 SER A O 1
ATOM 650 N N . SER A 1 88 ? 8.803 -31.056 -7.587 1.00 45.62 88 SER A N 1
ATOM 651 C CA . SER A 1 88 ? 8.687 -29.877 -6.745 1.00 45.62 88 SER A CA 1
ATOM 652 C C . SER A 1 88 ? 9.293 -28.702 -7.511 1.00 45.62 88 SER A C 1
ATOM 654 O O . SER A 1 88 ? 10.500 -28.475 -7.468 1.00 45.62 88 SER A O 1
ATOM 656 N N . VAL A 1 89 ? 8.463 -28.022 -8.295 1.00 40.12 89 VAL A N 1
ATOM 657 C CA . VAL A 1 89 ? 8.810 -26.748 -8.908 1.00 40.12 89 VAL A CA 1
ATOM 658 C C . VAL A 1 89 ? 8.464 -25.701 -7.863 1.00 40.12 89 VAL A C 1
ATOM 660 O O . VAL A 1 89 ? 7.289 -25.426 -7.615 1.00 40.12 89 VAL A O 1
ATOM 663 N N . ASP A 1 90 ? 9.497 -25.179 -7.199 1.00 45.12 90 ASP A N 1
ATOM 664 C CA . ASP A 1 90 ? 9.422 -23.876 -6.541 1.00 45.12 90 ASP A CA 1
ATOM 665 C C . ASP A 1 90 ? 8.685 -22.915 -7.480 1.00 45.12 90 ASP A C 1
ATOM 667 O O . ASP A 1 90 ? 9.010 -22.885 -8.672 1.00 45.12 90 ASP A O 1
ATOM 671 N N . PRO A 1 91 ? 7.680 -22.154 -7.015 1.00 48.09 91 PRO A N 1
ATOM 672 C CA . PRO A 1 91 ? 6.990 -21.232 -7.889 1.00 48.09 91 PRO A CA 1
ATOM 673 C C . PRO A 1 91 ? 7.925 -20.049 -8.140 1.00 48.09 91 PRO A C 1
ATOM 675 O O . PRO A 1 91 ? 7.882 -19.035 -7.442 1.00 48.09 91 PRO A O 1
ATOM 678 N N . ASP A 1 92 ? 8.785 -20.201 -9.143 1.00 47.06 92 ASP A N 1
ATOM 679 C CA . ASP A 1 92 ? 9.449 -19.097 -9.816 1.00 47.06 92 ASP A CA 1
ATOM 680 C C . ASP A 1 92 ? 8.338 -18.085 -10.139 1.00 47.06 92 ASP A C 1
ATOM 682 O O . ASP A 1 92 ? 7.302 -18.494 -10.688 1.00 47.06 92 ASP A O 1
ATOM 686 N N . PRO A 1 93 ? 8.438 -16.811 -9.716 1.00 49.41 93 PRO A N 1
ATOM 687 C CA . PRO A 1 93 ? 7.402 -15.836 -9.992 1.00 49.41 93 PRO A CA 1
ATOM 688 C C . PRO A 1 93 ? 7.249 -15.768 -11.505 1.00 49.41 93 PRO A C 1
ATOM 690 O O . PRO A 1 93 ? 8.097 -15.219 -12.204 1.00 49.41 93 PRO A O 1
ATOM 693 N N . GLU A 1 94 ? 6.166 -16.382 -11.980 1.00 53.09 94 GLU A N 1
ATOM 694 C CA . GLU A 1 94 ? 5.718 -16.425 -13.361 1.00 53.09 94 GLU A CA 1
ATOM 695 C C . GLU A 1 94 ? 6.161 -15.142 -14.087 1.00 53.09 94 GLU A C 1
ATOM 697 O O . GLU A 1 94 ? 5.897 -14.046 -13.575 1.00 53.09 94 GLU A O 1
ATOM 702 N N . PRO A 1 95 ? 6.792 -15.208 -15.276 1.00 60.81 95 PRO A N 1
ATOM 703 C CA . PRO A 1 95 ? 7.283 -14.022 -15.991 1.00 60.81 95 PRO A CA 1
ATOM 704 C C . PRO A 1 95 ? 6.185 -12.966 -16.226 1.00 60.81 95 PRO A C 1
ATOM 706 O O . PRO A 1 95 ? 6.473 -11.805 -16.516 1.00 60.81 95 PRO A O 1
ATOM 709 N N . SER A 1 96 ? 4.912 -13.347 -16.075 1.00 72.50 96 SER A N 1
ATOM 710 C CA . SER A 1 96 ? 3.756 -12.458 -16.065 1.00 72.50 96 SER A CA 1
ATOM 711 C C . SER A 1 96 ? 3.667 -11.533 -14.833 1.00 72.50 96 SER A C 1
ATOM 713 O O . SER A 1 96 ? 3.204 -10.403 -14.973 1.00 72.50 96 SER A O 1
ATOM 715 N N . MET A 1 97 ? 4.116 -11.939 -13.641 1.00 75.12 97 MET A N 1
ATOM 716 C CA . MET A 1 97 ? 4.056 -11.129 -12.411 1.00 75.12 97 MET A CA 1
ATOM 717 C C . MET A 1 97 ? 5.174 -10.098 -12.314 1.00 75.12 97 MET A C 1
ATOM 719 O O . MET A 1 97 ? 4.932 -8.970 -11.891 1.00 75.12 97 MET A O 1
ATOM 723 N N . VAL A 1 98 ? 6.376 -10.458 -12.763 1.00 72.62 98 VAL A N 1
ATOM 724 C CA . VAL A 1 98 ? 7.507 -9.523 -12.840 1.00 72.62 98 VAL A CA 1
ATOM 725 C C . VAL A 1 98 ? 7.178 -8.386 -13.811 1.00 72.62 98 VAL A C 1
ATOM 727 O O . VAL A 1 98 ? 7.274 -7.217 -13.449 1.00 72.62 98 VAL A O 1
ATOM 730 N N . ARG A 1 99 ? 6.636 -8.710 -14.994 1.00 77.62 99 ARG A N 1
ATOM 731 C CA . ARG A 1 99 ? 6.159 -7.701 -15.959 1.00 77.62 99 ARG A CA 1
ATOM 732 C C . ARG A 1 99 ? 5.060 -6.805 -15.383 1.00 77.62 99 ARG A C 1
ATOM 734 O O . ARG A 1 99 ? 5.069 -5.600 -15.625 1.00 77.62 99 ARG A O 1
ATOM 741 N N . ARG A 1 100 ? 4.122 -7.369 -14.610 1.00 77.06 100 ARG A N 1
ATOM 742 C CA . ARG A 1 100 ? 3.098 -6.578 -13.902 1.00 77.06 100 ARG A CA 1
ATOM 743 C C . ARG A 1 100 ? 3.721 -5.637 -12.872 1.00 77.06 100 ARG A C 1
ATOM 745 O O . ARG A 1 100 ? 3.264 -4.506 -12.755 1.00 77.06 100 ARG A O 1
ATOM 752 N N . ALA A 1 101 ? 4.772 -6.060 -12.168 1.00 77.31 101 ALA A N 1
ATOM 753 C CA . ALA A 1 101 ? 5.491 -5.200 -11.230 1.00 77.31 101 ALA A CA 1
ATOM 754 C C . ALA A 1 101 ? 6.180 -4.019 -11.936 1.00 77.31 101 ALA A C 1
ATOM 756 O O . ALA A 1 101 ? 6.082 -2.882 -11.469 1.00 77.31 101 ALA A O 1
ATOM 757 N N . ASP A 1 102 ? 6.800 -4.253 -13.094 1.00 82.75 102 ASP A N 1
ATOM 758 C CA . ASP A 1 102 ? 7.407 -3.186 -13.898 1.00 82.75 102 ASP A CA 1
ATOM 759 C C . ASP A 1 102 ? 6.360 -2.201 -14.431 1.00 82.75 102 ASP A C 1
ATOM 761 O O . ASP A 1 102 ? 6.534 -0.982 -14.344 1.00 82.75 102 ASP A O 1
ATOM 765 N N . GLN A 1 103 ? 5.229 -2.714 -14.924 1.00 85.38 103 GLN A N 1
ATOM 766 C CA . GLN A 1 103 ? 4.111 -1.879 -15.358 1.00 85.38 103 GLN A CA 1
ATOM 767 C C . GLN A 1 103 ? 3.545 -1.052 -14.197 1.00 85.38 103 GLN A C 1
ATOM 769 O O . GLN A 1 103 ? 3.309 0.150 -14.348 1.00 85.38 103 GLN A O 1
ATOM 774 N N . PHE A 1 104 ? 3.378 -1.671 -13.024 1.00 88.19 104 PHE A N 1
ATOM 775 C CA . PHE A 1 104 ? 2.936 -0.985 -11.815 1.00 88.19 104 PHE A CA 1
ATOM 776 C C . PHE A 1 104 ? 3.886 0.160 -11.460 1.00 88.19 104 PHE A C 1
ATOM 778 O O . PHE A 1 104 ? 3.435 1.276 -11.211 1.00 88.19 104 PHE A O 1
ATOM 785 N N . LYS A 1 105 ? 5.203 -0.073 -11.507 1.00 87.81 105 LYS A N 1
ATOM 786 C CA . LYS A 1 105 ? 6.218 0.949 -11.224 1.00 87.81 105 LYS A CA 1
ATOM 787 C C . LYS A 1 105 ? 6.063 2.173 -12.130 1.00 87.81 105 LYS A C 1
ATOM 789 O O . LYS A 1 105 ? 6.095 3.299 -11.629 1.00 87.81 105 LYS A O 1
ATOM 794 N N . LEU A 1 106 ? 5.837 1.979 -13.430 1.00 89.00 106 LEU A N 1
ATOM 795 C CA . LEU A 1 106 ? 5.616 3.081 -14.374 1.00 89.00 106 LEU A CA 1
ATOM 796 C C . LEU A 1 106 ? 4.344 3.876 -14.047 1.00 89.00 106 LEU A C 1
ATOM 798 O O . LEU A 1 106 ? 4.395 5.105 -13.949 1.00 89.00 106 LEU A O 1
ATOM 802 N N . LEU A 1 107 ? 3.223 3.185 -13.816 1.00 91.06 107 LEU A N 1
ATOM 803 C CA . LEU A 1 107 ? 1.950 3.821 -13.457 1.00 91.06 107 LEU A CA 1
ATOM 804 C C . LEU A 1 107 ? 2.049 4.577 -12.126 1.00 91.06 107 LEU A C 1
ATOM 806 O O . LEU A 1 107 ? 1.533 5.687 -11.997 1.00 91.06 107 LEU A O 1
ATOM 810 N N . SER A 1 108 ? 2.771 4.009 -11.162 1.00 88.44 108 SER A N 1
ATOM 811 C CA . SER A 1 108 ? 2.957 4.570 -9.827 1.00 88.44 108 SER A CA 1
ATOM 812 C C . SER A 1 108 ? 3.669 5.926 -9.847 1.00 88.44 108 SER A C 1
ATOM 814 O O . SER A 1 108 ? 3.269 6.840 -9.128 1.00 88.44 108 SER A O 1
ATOM 816 N N . GLY A 1 109 ? 4.645 6.116 -10.743 1.00 90.94 109 GLY A N 1
ATOM 817 C CA . GLY A 1 109 ? 5.326 7.402 -10.903 1.00 90.94 109 GLY A CA 1
ATOM 818 C C . GLY A 1 109 ? 4.411 8.500 -11.458 1.00 90.94 109 GLY A C 1
ATOM 819 O O . GLY A 1 109 ? 4.500 9.655 -11.040 1.00 90.94 109 GLY A O 1
ATOM 820 N N . VAL A 1 110 ? 3.500 8.157 -12.375 1.00 93.50 110 VAL A N 1
ATOM 821 C CA . VAL A 1 110 ? 2.510 9.112 -12.909 1.00 93.50 110 VAL A CA 1
ATOM 822 C C . VAL A 1 110 ? 1.439 9.413 -11.864 1.00 93.50 110 VAL A C 1
ATOM 824 O O . VAL A 1 110 ? 1.092 10.575 -11.650 1.00 93.50 110 VAL A O 1
ATOM 827 N N . ALA A 1 111 ? 0.964 8.385 -11.162 1.00 93.38 111 ALA A N 1
ATOM 828 C CA . ALA A 1 111 ? -0.002 8.532 -10.084 1.00 93.38 111 ALA A CA 1
ATOM 829 C 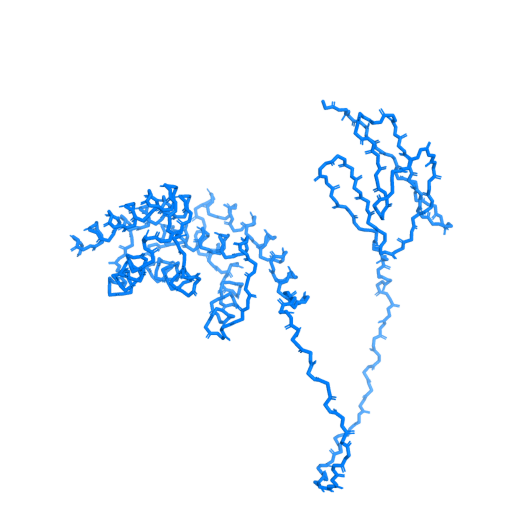C . ALA A 1 111 ? 0.543 9.395 -8.935 1.00 93.38 111 ALA A C 1
ATOM 831 O O . ALA A 1 111 ? -0.188 10.218 -8.393 1.00 93.38 111 ALA A O 1
ATOM 832 N N . GLU A 1 112 ? 1.831 9.278 -8.597 1.00 93.56 112 GLU A N 1
ATOM 833 C CA . GLU A 1 112 ? 2.467 10.123 -7.581 1.00 93.56 112 GLU A CA 1
ATOM 834 C C . GLU A 1 112 ? 2.454 11.606 -7.974 1.00 93.56 112 GLU A C 1
ATOM 836 O O . GLU A 1 112 ? 2.123 12.457 -7.147 1.00 93.56 112 GLU A O 1
ATOM 841 N N . LYS A 1 113 ? 2.714 11.924 -9.250 1.00 94.81 113 LYS A N 1
ATOM 842 C CA . LYS A 1 113 ? 2.595 13.298 -9.764 1.00 94.81 113 LYS A CA 1
ATOM 843 C C . LYS A 1 113 ? 1.152 13.799 -9.720 1.00 94.81 113 LYS A C 1
ATOM 845 O O . LYS A 1 113 ? 0.917 14.926 -9.294 1.00 94.81 113 LYS A O 1
ATOM 850 N N . ALA A 1 114 ? 0.190 12.967 -10.119 1.00 93.88 114 ALA A N 1
ATOM 851 C CA . ALA A 1 114 ? -1.227 13.319 -10.060 1.00 93.88 114 ALA A CA 1
ATOM 852 C C . ALA A 1 114 ? -1.682 13.602 -8.615 1.00 93.88 114 ALA A C 1
ATOM 854 O O . ALA A 1 114 ? -2.347 14.608 -8.368 1.00 93.88 114 ALA A O 1
ATOM 855 N N . LEU A 1 115 ? -1.251 12.788 -7.644 1.00 92.62 115 LEU A N 1
ATOM 856 C CA . LEU A 1 115 ? -1.494 13.029 -6.217 1.00 92.62 115 LEU A CA 1
ATOM 857 C C . LEU A 1 115 ? -0.870 14.346 -5.738 1.00 92.62 115 LEU A C 1
ATOM 859 O O . LEU A 1 115 ? -1.536 15.108 -5.042 1.00 92.62 115 LEU A O 1
ATOM 863 N N . ALA A 1 116 ? 0.370 14.643 -6.140 1.00 92.69 116 ALA A N 1
ATOM 864 C CA . ALA A 1 116 ? 1.045 15.895 -5.789 1.00 92.69 116 ALA A CA 1
ATOM 865 C C . ALA A 1 116 ? 0.327 17.139 -6.348 1.00 92.69 116 ALA A C 1
ATOM 867 O O . ALA A 1 116 ? 0.357 18.198 -5.729 1.00 92.69 116 ALA A O 1
ATOM 868 N N . MET A 1 117 ? -0.360 17.003 -7.485 1.00 95.31 117 MET A N 1
ATOM 869 C CA . MET A 1 117 ? -1.187 18.056 -8.088 1.00 95.31 117 MET A CA 1
ATOM 870 C C . MET A 1 117 ? -2.613 18.126 -7.509 1.00 95.31 117 MET A C 1
ATOM 872 O O . MET A 1 117 ? -3.450 18.851 -8.040 1.00 95.31 117 MET A O 1
ATOM 876 N N . GLY A 1 118 ? -2.931 17.355 -6.463 1.00 93.38 118 GLY A N 1
ATOM 877 C CA . GLY A 1 118 ? -4.275 17.296 -5.875 1.00 93.38 118 GLY A CA 1
ATOM 878 C C . GLY A 1 118 ? -5.303 16.544 -6.729 1.00 93.38 118 GLY A C 1
ATOM 879 O O . GLY A 1 118 ? -6.486 16.504 -6.397 1.00 93.38 118 GLY A O 1
ATOM 880 N N . LYS A 1 119 ? -4.872 15.898 -7.816 1.00 95.62 119 LYS A N 1
ATOM 881 C CA . LYS A 1 119 ? -5.737 15.173 -8.750 1.00 95.62 119 LYS A CA 1
ATOM 882 C C . LYS A 1 119 ? -5.953 13.723 -8.315 1.00 95.62 119 LYS A C 1
ATOM 884 O O . LYS A 1 119 ? -5.602 12.775 -9.020 1.00 95.62 119 LYS A O 1
ATOM 889 N N . ALA A 1 120 ? -6.551 13.544 -7.139 1.00 94.88 120 ALA A N 1
ATOM 890 C CA . ALA A 1 120 ? -6.731 12.228 -6.522 1.00 94.88 120 ALA A CA 1
ATOM 891 C C . ALA A 1 120 ? -7.534 11.249 -7.399 1.00 94.88 120 ALA A C 1
ATOM 893 O O . ALA A 1 120 ? -7.162 10.084 -7.517 1.00 94.88 120 ALA A O 1
ATOM 894 N N . GLY A 1 121 ? -8.588 11.726 -8.071 1.00 94.81 121 GLY A N 1
ATOM 895 C CA . GLY A 1 121 ? -9.402 10.891 -8.960 1.00 94.81 121 GLY A CA 1
ATOM 896 C C . GLY A 1 121 ? -8.656 10.409 -10.210 1.00 94.81 121 GLY A C 1
ATOM 897 O O . GLY A 1 121 ? -8.868 9.283 -10.650 1.00 94.81 121 GLY A O 1
ATOM 898 N N . GLU A 1 122 ? -7.751 11.219 -10.773 1.00 95.31 122 GLU A N 1
ATOM 899 C CA . GLU A 1 122 ? -6.904 10.786 -11.896 1.00 95.31 122 GLU A CA 1
ATOM 900 C C . GLU A 1 122 ? -5.906 9.714 -11.437 1.00 95.31 122 GLU A C 1
ATOM 902 O O . GLU A 1 122 ? -5.778 8.680 -12.090 1.00 95.31 122 GLU A O 1
ATOM 907 N N . ALA A 1 123 ? -5.259 9.913 -10.282 1.00 95.75 123 ALA A N 1
ATOM 908 C CA . ALA A 1 123 ? -4.347 8.927 -9.700 1.00 95.75 123 ALA A CA 1
ATOM 909 C C . ALA A 1 123 ? -5.041 7.584 -9.415 1.00 95.75 123 ALA A C 1
ATOM 911 O O . ALA A 1 123 ? -4.496 6.527 -9.726 1.00 95.75 123 ALA A O 1
ATOM 912 N N . GLU A 1 124 ? -6.260 7.628 -8.870 1.00 96.31 124 GLU A N 1
ATOM 913 C CA . GLU A 1 124 ? -7.080 6.441 -8.619 1.00 96.31 124 GLU A CA 1
ATOM 914 C C . GLU A 1 124 ? -7.381 5.690 -9.923 1.00 96.31 124 GLU A C 1
ATOM 916 O O . GLU A 1 124 ? -7.168 4.482 -10.005 1.00 96.31 124 GLU A O 1
ATOM 921 N N . ARG A 1 125 ? -7.801 6.404 -10.976 1.00 95.62 125 ARG A N 1
ATOM 922 C CA . ARG A 1 125 ? -8.098 5.805 -12.289 1.00 95.62 125 ARG A CA 1
ATOM 923 C C . ARG A 1 125 ? -6.871 5.176 -12.945 1.00 95.62 125 ARG A C 1
ATOM 925 O O . ARG A 1 125 ? -7.001 4.119 -13.552 1.00 95.62 125 ARG A O 1
ATOM 932 N N . LEU A 1 126 ? -5.698 5.799 -12.815 1.00 94.88 126 LEU A N 1
ATOM 933 C CA . LEU A 1 126 ? -4.440 5.272 -13.356 1.00 94.88 126 LEU A CA 1
ATOM 934 C C . LEU A 1 126 ? -4.017 3.959 -12.687 1.00 94.88 126 LEU A C 1
ATOM 936 O O . LEU A 1 126 ? -3.457 3.090 -13.350 1.00 94.88 126 LEU A O 1
ATOM 940 N N . LEU A 1 127 ? -4.274 3.816 -11.385 1.00 95.06 127 LEU A N 1
ATOM 941 C CA . LEU A 1 127 ? -3.857 2.647 -10.608 1.00 95.06 127 LEU A CA 1
ATOM 942 C C . LEU A 1 127 ? -4.933 1.564 -10.487 1.00 95.06 127 LEU A C 1
ATOM 944 O O . LEU A 1 127 ? -4.600 0.443 -10.111 1.00 95.06 127 LEU A O 1
ATOM 948 N N . ALA A 1 128 ? -6.192 1.863 -10.820 1.00 92.38 128 ALA A N 1
ATOM 949 C CA . ALA A 1 128 ? -7.334 0.980 -10.586 1.00 92.38 128 ALA A CA 1
ATOM 950 C C . ALA A 1 128 ? -7.124 -0.444 -11.123 1.00 92.38 128 ALA A C 1
ATOM 952 O O . ALA A 1 128 ? -7.238 -1.402 -10.364 1.00 92.38 128 ALA A O 1
ATOM 953 N N . SER A 1 129 ? -6.762 -0.584 -12.404 1.00 90.81 129 SER A N 1
ATOM 954 C CA . SER A 1 129 ? -6.552 -1.905 -13.016 1.00 90.81 129 SER A CA 1
ATOM 955 C C . SER A 1 129 ? -5.390 -2.655 -12.371 1.00 90.81 129 SER A C 1
ATOM 957 O O . SER A 1 129 ? -5.498 -3.843 -12.101 1.00 90.81 129 SER A O 1
ATOM 959 N N . ALA A 1 130 ? -4.282 -1.969 -12.092 1.00 91.81 130 ALA A N 1
ATOM 960 C CA . ALA A 1 130 ? -3.090 -2.620 -11.567 1.00 91.81 130 ALA A CA 1
ATOM 961 C C . ALA A 1 130 ? -3.270 -3.057 -10.100 1.00 91.81 130 ALA A C 1
ATOM 963 O O . ALA A 1 130 ? -2.779 -4.110 -9.703 1.00 91.81 130 ALA A O 1
ATOM 964 N N . LEU A 1 131 ? -4.001 -2.278 -9.295 1.00 95.12 131 LEU A N 1
ATOM 965 C CA . LEU A 1 131 ? -4.369 -2.660 -7.929 1.00 95.12 131 LEU A CA 1
ATOM 966 C C . LEU A 1 131 ? -5.411 -3.790 -7.916 1.00 95.12 131 LEU A C 1
ATOM 968 O O . LEU A 1 131 ? -5.319 -4.688 -7.082 1.00 95.12 131 LEU A O 1
ATOM 972 N N . ALA A 1 132 ? -6.360 -3.795 -8.857 1.00 93.56 132 ALA A N 1
ATOM 973 C CA . ALA A 1 132 ? -7.306 -4.900 -9.012 1.00 93.56 132 ALA A CA 1
ATOM 974 C C . ALA A 1 132 ? -6.581 -6.226 -9.308 1.00 93.56 132 ALA A C 1
ATOM 976 O O . ALA A 1 132 ? -6.792 -7.210 -8.600 1.00 93.56 132 ALA A O 1
ATOM 977 N N . ASP A 1 133 ? -5.638 -6.227 -10.251 1.00 91.75 133 ASP A N 1
ATOM 978 C CA . ASP A 1 133 ? -4.825 -7.406 -10.569 1.00 91.75 133 ASP A CA 1
ATOM 979 C C . ASP A 1 133 ? -4.056 -7.939 -9.345 1.00 91.75 133 ASP A C 1
ATOM 981 O O . ASP A 1 133 ? -3.962 -9.151 -9.135 1.00 91.75 133 ASP A O 1
ATOM 985 N N . VAL A 1 134 ? -3.493 -7.046 -8.521 1.00 94.19 134 VAL A N 1
ATOM 986 C CA . VAL A 1 134 ? -2.718 -7.427 -7.327 1.00 94.19 134 VAL A CA 1
ATOM 987 C C . VAL A 1 134 ? -3.607 -8.086 -6.274 1.00 94.19 134 VAL A C 1
ATOM 989 O O . VAL A 1 134 ? -3.221 -9.116 -5.712 1.00 94.19 134 VAL A O 1
ATOM 992 N N . ILE A 1 135 ? -4.793 -7.537 -5.996 1.00 94.56 135 ILE A N 1
ATOM 993 C CA . ILE A 1 135 ? -5.678 -8.136 -4.989 1.00 94.56 135 ILE A CA 1
ATOM 994 C C . ILE A 1 135 ? -6.305 -9.437 -5.490 1.00 94.56 135 ILE A C 1
ATOM 996 O O . ILE A 1 135 ? -6.422 -10.390 -4.723 1.00 94.56 135 ILE A O 1
ATOM 1000 N N . GLU A 1 136 ? -6.625 -9.535 -6.781 1.00 93.38 136 GLU A N 1
ATOM 1001 C CA . GLU A 1 136 ? -7.083 -10.785 -7.391 1.00 93.38 136 GLU A CA 1
ATOM 1002 C C . GLU A 1 136 ? -6.009 -11.873 -7.331 1.00 93.38 136 GLU A C 1
ATOM 1004 O O . GLU A 1 136 ? -6.297 -13.000 -6.925 1.00 93.38 136 GLU A O 1
ATOM 1009 N N . ALA A 1 137 ? -4.756 -11.540 -7.652 1.00 90.44 137 ALA A N 1
ATOM 1010 C CA . ALA A 1 137 ? -3.636 -12.467 -7.515 1.00 90.44 137 ALA A CA 1
ATOM 1011 C C . ALA A 1 137 ? -3.444 -12.919 -6.059 1.00 90.44 137 ALA A C 1
ATOM 1013 O O . ALA A 1 137 ? -3.229 -14.106 -5.809 1.00 90.44 137 ALA A O 1
ATOM 1014 N N . THR A 1 138 ? -3.590 -11.991 -5.107 1.00 93.25 138 THR A N 1
ATOM 1015 C CA . THR A 1 138 ? -3.512 -12.271 -3.667 1.00 93.25 138 THR A CA 1
ATOM 1016 C C . THR A 1 138 ? -4.611 -13.246 -3.230 1.00 93.25 138 THR A C 1
ATOM 1018 O O . THR A 1 138 ? -4.325 -14.247 -2.576 1.00 93.25 138 THR A O 1
ATOM 1021 N N . ARG A 1 139 ? -5.865 -13.003 -3.633 1.00 92.81 139 ARG A N 1
ATOM 1022 C CA . ARG A 1 139 ? -7.020 -13.873 -3.333 1.00 92.81 139 ARG A CA 1
ATOM 1023 C C . ARG A 1 139 ? -6.899 -15.250 -3.975 1.00 92.81 139 ARG A C 1
ATOM 1025 O O . ARG A 1 139 ? -7.310 -16.239 -3.378 1.00 92.81 139 ARG A O 1
ATOM 1032 N N . ALA A 1 140 ? -6.306 -15.316 -5.163 1.00 90.94 140 ALA A N 1
ATOM 1033 C CA . ALA A 1 140 ? -6.010 -16.564 -5.856 1.00 90.94 140 ALA A CA 1
ATOM 1034 C C . ALA A 1 140 ? -4.815 -17.332 -5.252 1.00 90.94 140 ALA A C 1
ATOM 1036 O O . ALA A 1 140 ? -4.443 -18.375 -5.786 1.00 90.94 140 ALA A O 1
ATOM 1037 N N . GLY A 1 141 ? -4.190 -16.824 -4.180 1.00 89.31 141 GLY A N 1
ATOM 1038 C CA . GLY A 1 141 ? -3.042 -17.458 -3.528 1.00 89.31 141 GLY A CA 1
ATOM 1039 C C . GLY A 1 141 ? -1.781 -17.478 -4.392 1.00 89.31 141 GLY A C 1
ATOM 1040 O O . GLY A 1 141 ? -0.888 -18.290 -4.155 1.00 89.31 141 GLY A O 1
ATOM 1041 N N . ARG A 1 142 ? -1.703 -16.620 -5.415 1.00 87.94 142 ARG A N 1
ATOM 1042 C CA . ARG A 1 142 ? -0.540 -16.562 -6.298 1.00 87.94 142 ARG A CA 1
ATOM 1043 C C . ARG A 1 142 ? 0.602 -15.796 -5.617 1.00 87.94 142 ARG A C 1
ATOM 1045 O O . ARG A 1 142 ? 0.345 -14.770 -4.982 1.00 87.94 142 ARG A O 1
ATOM 1052 N N . PRO A 1 143 ? 1.858 -16.246 -5.761 1.00 83.44 143 PRO A N 1
ATOM 1053 C CA . PRO A 1 143 ? 2.995 -15.578 -5.142 1.00 83.44 143 PRO A CA 1
ATOM 1054 C C . PRO A 1 143 ? 3.223 -14.215 -5.791 1.00 83.44 143 PRO A C 1
ATOM 1056 O O . PRO A 1 143 ? 3.340 -14.118 -7.007 1.00 83.44 143 PRO A O 1
ATOM 1059 N N . LEU A 1 144 ? 3.309 -13.164 -4.978 1.00 87.00 144 LEU A N 1
ATOM 1060 C CA . LEU A 1 144 ? 3.569 -11.803 -5.439 1.00 87.00 144 LEU A CA 1
ATOM 1061 C C . LEU A 1 144 ? 4.964 -11.346 -5.000 1.00 87.00 144 LEU A C 1
ATOM 1063 O O . LEU A 1 144 ? 5.353 -11.604 -3.858 1.00 87.00 144 LEU A O 1
ATOM 1067 N N . PRO A 1 145 ? 5.698 -10.602 -5.847 1.00 87.81 145 PRO A N 1
ATOM 1068 C CA . PRO A 1 145 ? 6.933 -9.952 -5.429 1.00 87.81 145 PRO A CA 1
ATOM 1069 C C . PRO A 1 145 ? 6.690 -9.021 -4.233 1.00 87.81 145 PRO A C 1
ATOM 1071 O O . PRO A 1 145 ? 5.762 -8.208 -4.251 1.00 87.81 145 PRO A O 1
ATOM 1074 N N . SER A 1 146 ? 7.549 -9.087 -3.211 1.00 86.25 146 SER A N 1
ATOM 1075 C CA . SER A 1 146 ? 7.431 -8.251 -2.003 1.00 86.25 146 SER A CA 1
ATOM 1076 C C . SER A 1 146 ? 7.441 -6.755 -2.324 1.00 86.25 146 SER A C 1
ATOM 1078 O O . SER A 1 146 ? 6.675 -5.991 -1.745 1.00 86.25 146 SER A O 1
ATOM 1080 N N . THR A 1 147 ? 8.240 -6.347 -3.310 1.00 86.50 147 THR A N 1
ATOM 1081 C CA . THR A 1 147 ? 8.312 -4.967 -3.801 1.00 86.50 147 THR A CA 1
ATOM 1082 C C . THR A 1 147 ? 6.983 -4.483 -4.378 1.00 86.50 147 THR A C 1
ATOM 1084 O O . THR A 1 147 ? 6.569 -3.363 -4.083 1.00 86.50 147 THR A O 1
ATOM 1087 N N . LEU A 1 148 ? 6.291 -5.321 -5.157 1.00 91.19 148 LEU A N 1
ATOM 1088 C CA . LEU A 1 148 ? 4.980 -5.005 -5.725 1.00 91.19 148 LEU A CA 1
ATOM 1089 C C . LEU A 1 148 ? 3.924 -4.886 -4.624 1.00 91.19 148 LEU A C 1
ATOM 1091 O O . LEU A 1 148 ? 3.145 -3.937 -4.628 1.00 91.19 148 LEU A O 1
ATOM 1095 N N . VAL A 1 149 ? 3.933 -5.803 -3.655 1.00 93.38 149 VAL A N 1
ATOM 1096 C CA . VAL A 1 149 ? 3.048 -5.753 -2.481 1.00 93.38 149 VAL A CA 1
ATOM 1097 C C . VAL A 1 149 ? 3.240 -4.445 -1.713 1.00 93.38 149 VAL A C 1
ATOM 1099 O O . VAL A 1 149 ? 2.271 -3.731 -1.446 1.00 93.38 149 VAL A O 1
ATOM 1102 N N . ASP A 1 150 ? 4.488 -4.104 -1.390 1.00 90.25 150 ASP A N 1
ATOM 1103 C CA . ASP A 1 150 ? 4.815 -2.915 -0.605 1.00 90.25 150 ASP A CA 1
ATOM 1104 C C . ASP A 1 150 ? 4.427 -1.627 -1.350 1.00 90.25 150 ASP A C 1
ATOM 1106 O O . ASP A 1 150 ? 3.871 -0.698 -0.755 1.00 90.25 150 ASP A O 1
ATOM 1110 N N . GLN A 1 151 ? 4.661 -1.575 -2.666 1.00 91.50 151 GLN A N 1
ATOM 1111 C CA . GLN A 1 151 ? 4.268 -0.445 -3.507 1.00 91.50 151 GLN A CA 1
ATOM 1112 C C . GLN A 1 151 ? 2.746 -0.323 -3.634 1.00 91.50 151 GLN A C 1
ATOM 1114 O O . GLN A 1 151 ? 2.206 0.760 -3.397 1.00 91.50 151 GLN A O 1
ATOM 1119 N N . ALA A 1 152 ? 2.044 -1.414 -3.949 1.00 95.44 152 ALA A N 1
ATOM 1120 C CA . ALA A 1 152 ? 0.587 -1.432 -4.052 1.00 95.44 152 ALA A CA 1
ATOM 1121 C C . ALA A 1 152 ? -0.070 -0.974 -2.745 1.00 95.44 152 ALA A C 1
ATOM 1123 O O . ALA A 1 152 ? -0.980 -0.142 -2.759 1.00 95.44 152 ALA A O 1
ATOM 1124 N N . ALA A 1 153 ? 0.445 -1.443 -1.608 1.00 96.81 153 ALA A N 1
ATOM 1125 C CA . ALA A 1 153 ? -0.026 -1.022 -0.301 1.00 96.81 153 ALA A CA 1
ATOM 1126 C C . ALA A 1 153 ? 0.215 0.468 -0.026 1.00 96.81 153 ALA A C 1
ATOM 1128 O O . ALA A 1 153 ? -0.699 1.173 0.401 1.00 96.81 153 ALA A O 1
ATOM 1129 N N . LYS A 1 154 ? 1.428 0.968 -0.295 1.00 94.69 154 LYS A N 1
ATOM 1130 C CA . LYS A 1 154 ? 1.766 2.384 -0.094 1.00 94.69 154 LYS A CA 1
ATOM 1131 C C . LYS A 1 154 ? 0.848 3.294 -0.911 1.00 94.69 154 LYS A C 1
ATOM 1133 O O . LYS A 1 154 ? 0.318 4.268 -0.380 1.00 94.69 154 LYS A O 1
ATOM 1138 N N . PHE A 1 155 ? 0.642 2.983 -2.191 1.00 96.12 155 PHE A N 1
ATOM 1139 C CA . PHE A 1 155 ? -0.231 3.784 -3.049 1.00 96.12 155 PHE A CA 1
ATOM 1140 C C . PHE A 1 155 ? -1.699 3.683 -2.646 1.00 96.12 155 PHE A C 1
ATOM 1142 O O . PHE A 1 155 ? -2.380 4.703 -2.650 1.00 96.12 155 PHE A O 1
ATOM 1149 N N . SER A 1 156 ? -2.166 2.513 -2.214 1.00 97.50 156 SER A N 1
ATOM 1150 C CA . SER A 1 156 ? -3.527 2.363 -1.689 1.00 97.50 156 SER A CA 1
ATOM 1151 C C . SER A 1 156 ? -3.734 3.214 -0.429 1.00 97.50 156 SER A C 1
ATOM 1153 O O . SER A 1 156 ? -4.681 3.989 -0.363 1.00 97.50 156 SER A O 1
ATOM 1155 N N . ALA A 1 157 ? -2.801 3.207 0.528 1.00 96.88 157 ALA A N 1
ATOM 1156 C CA . ALA A 1 157 ? -2.890 4.070 1.712 1.00 96.88 157 ALA A CA 1
ATOM 1157 C C . ALA A 1 157 ? -2.868 5.578 1.362 1.00 96.88 157 ALA A C 1
ATOM 1159 O O . ALA A 1 157 ? -3.636 6.371 1.918 1.00 96.88 157 ALA A O 1
ATOM 1160 N N . LYS A 1 158 ? -2.052 5.983 0.377 1.00 95.88 158 LYS A N 1
ATOM 1161 C CA . LYS A 1 158 ? -2.064 7.357 -0.156 1.00 95.88 158 LYS A CA 1
ATOM 1162 C C . LYS A 1 158 ? -3.402 7.710 -0.816 1.00 95.88 158 LYS A C 1
ATOM 1164 O O . LYS A 1 158 ? -3.933 8.792 -0.564 1.00 95.88 158 LYS A O 1
ATOM 1169 N N . LEU A 1 159 ? -3.970 6.808 -1.621 1.00 96.88 159 LEU A N 1
ATOM 1170 C CA . LEU A 1 159 ? -5.286 6.983 -2.244 1.00 96.88 159 LEU A CA 1
ATOM 1171 C C . LEU A 1 159 ? -6.391 7.096 -1.193 1.00 96.88 159 LEU A C 1
ATOM 1173 O O . LEU A 1 159 ? -7.253 7.960 -1.333 1.00 96.88 159 LEU A O 1
ATOM 1177 N N . ALA A 1 160 ? -6.338 6.314 -0.113 1.00 96.69 160 ALA A N 1
ATOM 1178 C CA . ALA A 1 160 ? -7.273 6.425 1.006 1.00 96.69 160 ALA A CA 1
ATOM 1179 C C . ALA A 1 160 ? -7.264 7.842 1.603 1.00 96.69 160 ALA A C 1
ATOM 1181 O O . ALA A 1 160 ? -8.309 8.467 1.773 1.00 96.69 160 ALA A O 1
ATOM 1182 N N . THR A 1 161 ? -6.069 8.389 1.841 1.00 95.69 161 THR A N 1
ATOM 1183 C CA . THR A 1 161 ? -5.885 9.750 2.367 1.00 95.69 161 THR A CA 1
ATOM 1184 C C . THR A 1 161 ? -6.363 10.825 1.386 1.00 95.69 161 THR A C 1
ATOM 1186 O O . THR A 1 161 ? -6.973 11.807 1.805 1.00 95.69 161 THR A O 1
ATOM 1189 N N . ALA A 1 162 ? -6.064 10.670 0.094 1.00 95.25 162 ALA A N 1
ATOM 1190 C CA . ALA A 1 162 ? -6.341 11.678 -0.928 1.00 95.25 162 ALA A CA 1
ATOM 1191 C C . ALA A 1 162 ? -7.806 11.687 -1.396 1.00 95.25 162 ALA A C 1
ATOM 1193 O O . ALA A 1 162 ? -8.326 12.739 -1.754 1.00 95.25 162 ALA A O 1
ATOM 1194 N N . THR A 1 163 ? -8.467 10.528 -1.395 1.00 94.69 163 THR A N 1
ATOM 1195 C CA . THR A 1 163 ? -9.862 10.377 -1.843 1.00 94.69 163 THR A CA 1
ATOM 1196 C C . THR A 1 163 ? -10.869 10.343 -0.693 1.00 94.69 163 THR A C 1
ATOM 1198 O O . THR A 1 163 ? -12.061 10.499 -0.935 1.00 94.69 163 THR A O 1
ATOM 1201 N N . GLY A 1 164 ? -10.423 10.091 0.544 1.00 94.56 164 GLY A N 1
ATOM 1202 C CA . GLY A 1 164 ? -11.298 9.865 1.701 1.00 94.56 164 GLY A CA 1
ATOM 1203 C C . GLY A 1 164 ? -12.010 8.504 1.700 1.00 94.56 164 GLY A C 1
ATOM 1204 O O . GLY A 1 164 ? -12.743 8.191 2.639 1.00 94.56 164 GLY A O 1
ATOM 1205 N N . LYS A 1 165 ? -11.795 7.663 0.680 1.00 95.06 165 LYS A N 1
ATOM 1206 C CA . LYS A 1 165 ? -12.427 6.343 0.566 1.00 95.06 165 LYS A CA 1
ATOM 1207 C C . LYS A 1 165 ? -11.678 5.326 1.424 1.00 95.06 165 LYS A C 1
ATOM 1209 O O . LYS A 1 165 ? -10.545 4.959 1.110 1.00 95.06 165 LYS A O 1
ATOM 1214 N N . GLY A 1 166 ? -12.314 4.825 2.481 1.00 95.06 166 GLY A N 1
ATOM 1215 C CA . GLY A 1 166 ? -11.669 3.860 3.376 1.00 95.06 166 GLY A CA 1
ATOM 1216 C C . GLY A 1 166 ? -11.504 2.451 2.809 1.00 95.06 166 GLY A C 1
ATOM 1217 O O . GLY A 1 166 ? -10.615 1.740 3.264 1.00 95.06 166 GLY A O 1
ATOM 1218 N N . GLY A 1 167 ? -12.200 2.106 1.717 1.00 95.94 167 GLY A N 1
ATOM 1219 C CA . GLY A 1 167 ? -11.955 0.855 0.987 1.00 95.94 167 GLY A CA 1
ATOM 1220 C C . GLY A 1 167 ? -10.498 0.685 0.528 1.00 95.94 167 GLY A C 1
ATOM 1221 O O . GLY A 1 167 ? -9.999 -0.433 0.434 1.00 95.94 167 GLY A O 1
ATOM 1222 N N . TRP A 1 168 ? -9.768 1.786 0.318 1.00 97.25 168 TRP A N 1
ATOM 1223 C CA . TRP A 1 168 ? -8.333 1.738 0.032 1.00 97.25 168 TRP A CA 1
ATOM 1224 C C . TRP A 1 168 ? -7.472 1.406 1.261 1.00 97.25 168 TRP A C 1
ATOM 1226 O O . TRP A 1 168 ? -6.408 0.815 1.109 1.00 97.25 168 TRP A O 1
ATOM 1236 N N . ALA A 1 169 ? -7.911 1.746 2.476 1.00 96.62 169 ALA A N 1
ATOM 1237 C CA . ALA A 1 169 ? -7.271 1.273 3.704 1.00 96.62 169 ALA A CA 1
ATOM 1238 C C . ALA A 1 169 ? -7.581 -0.216 3.932 1.00 96.62 169 ALA A C 1
ATOM 1240 O O . ALA A 1 169 ? -6.673 -0.988 4.244 1.00 96.62 169 ALA A O 1
ATOM 1241 N N . ASP A 1 170 ? -8.824 -0.637 3.677 1.00 97.00 170 ASP A N 1
ATOM 1242 C CA . ASP A 1 170 ? -9.241 -2.044 3.754 1.00 97.00 170 ASP A CA 1
ATOM 1243 C C . ASP A 1 170 ? -8.449 -2.928 2.788 1.00 97.00 170 ASP A C 1
ATOM 1245 O O . ASP A 1 170 ? -8.027 -4.025 3.159 1.00 97.00 170 ASP A O 1
ATOM 1249 N N . TYR A 1 171 ? -8.171 -2.419 1.584 1.00 97.81 171 TYR A N 1
ATOM 1250 C CA . TYR A 1 171 ? -7.294 -3.058 0.605 1.00 97.81 171 TYR A CA 1
ATOM 1251 C C . TYR A 1 171 ? -5.915 -3.371 1.198 1.00 97.81 171 TYR A C 1
ATOM 1253 O O . TYR A 1 171 ? -5.414 -4.484 1.055 1.00 97.81 171 TYR A O 1
ATOM 1261 N N . VAL A 1 172 ? -5.286 -2.405 1.878 1.00 97.88 172 VAL A N 1
ATOM 1262 C CA . VAL A 1 172 ? -3.950 -2.594 2.468 1.00 97.88 172 VAL A CA 1
ATOM 1263 C C . VAL A 1 172 ? -3.986 -3.670 3.546 1.00 97.88 172 VAL A C 1
ATOM 1265 O O . VAL A 1 172 ? -3.093 -4.516 3.606 1.00 97.88 172 VAL A O 1
ATOM 1268 N N . ILE A 1 173 ? -5.020 -3.643 4.388 1.00 97.62 173 ILE A N 1
ATOM 1269 C CA . ILE A 1 173 ? -5.195 -4.617 5.465 1.00 97.62 173 ILE A CA 1
ATOM 1270 C C . ILE A 1 173 ? -5.399 -6.015 4.873 1.00 97.62 173 ILE A C 1
ATOM 1272 O O . ILE A 1 173 ? -4.751 -6.960 5.315 1.00 97.62 173 ILE A O 1
ATOM 1276 N N . GLU A 1 174 ? -6.250 -6.150 3.853 1.00 97.25 174 GLU A N 1
ATOM 1277 C CA . GLU A 1 174 ? -6.469 -7.416 3.147 1.00 97.25 174 GLU A CA 1
ATOM 1278 C C . GLU A 1 174 ? -5.175 -7.952 2.534 1.00 97.25 174 GLU A C 1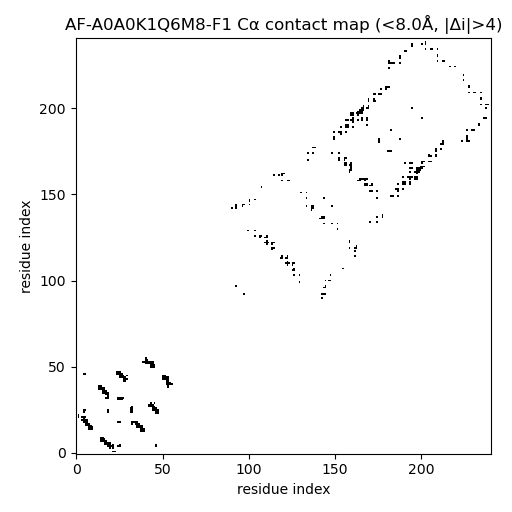
ATOM 1280 O O . GLU A 1 174 ? -4.833 -9.121 2.726 1.00 97.25 174 GLU A O 1
ATOM 1285 N N . LEU A 1 175 ? -4.436 -7.079 1.848 1.00 96.81 175 LEU A N 1
ATOM 1286 C CA . LEU A 1 175 ? -3.193 -7.434 1.188 1.00 96.81 175 LEU A CA 1
ATOM 1287 C C . LEU A 1 175 ? -2.183 -7.995 2.195 1.00 96.81 175 LEU A C 1
ATOM 1289 O O . LEU A 1 175 ? -1.679 -9.093 1.987 1.00 96.81 175 LEU A O 1
ATOM 1293 N N . TYR A 1 176 ? -1.919 -7.315 3.316 1.00 96.50 176 TYR A N 1
ATOM 1294 C CA . TYR A 1 176 ? -0.958 -7.824 4.306 1.00 96.50 176 TYR A CA 1
ATOM 1295 C C . TYR A 1 176 ? -1.472 -8.986 5.152 1.00 96.50 176 TYR A C 1
ATOM 1297 O O . TYR A 1 176 ? -0.672 -9.836 5.554 1.00 96.50 176 TYR A O 1
ATOM 1305 N N . ALA A 1 177 ? -2.781 -9.077 5.390 1.00 95.75 177 ALA A N 1
ATOM 1306 C CA . ALA A 1 177 ? -3.362 -10.241 6.048 1.00 95.75 177 ALA A CA 1
ATOM 1307 C C . ALA A 1 177 ? -3.073 -11.523 5.254 1.00 95.75 177 ALA A C 1
ATOM 1309 O O . ALA A 1 177 ? -2.681 -12.531 5.845 1.00 95.75 177 ALA A O 1
ATOM 1310 N N . ALA A 1 178 ? -3.168 -11.465 3.923 1.00 93.94 178 ALA A N 1
ATOM 1311 C CA . ALA A 1 178 ? -2.824 -12.584 3.051 1.00 93.94 178 ALA A CA 1
ATOM 1312 C C . ALA A 1 178 ? -1.321 -12.919 3.059 1.00 93.94 178 ALA A C 1
ATOM 1314 O O . ALA A 1 178 ? -0.956 -14.093 3.015 1.00 93.94 178 ALA A O 1
ATOM 1315 N N . GLN A 1 179 ? -0.451 -11.910 3.179 1.00 91.06 179 GLN A N 1
ATOM 1316 C CA . GLN A 1 179 ? 1.006 -12.105 3.244 1.00 91.06 179 GLN A CA 1
ATOM 1317 C C . GLN A 1 179 ? 1.504 -12.624 4.599 1.00 91.06 179 GLN A C 1
ATOM 1319 O O . GLN A 1 179 ? 2.676 -12.975 4.722 1.00 91.06 179 GLN A O 1
ATOM 1324 N N . LYS A 1 180 ? 0.641 -12.658 5.624 1.00 92.69 180 LYS A N 1
ATOM 1325 C CA . LYS A 1 180 ? 0.959 -13.166 6.971 1.00 92.69 180 LYS A CA 1
ATOM 1326 C C . LYS A 1 180 ? 2.195 -12.510 7.606 1.00 92.69 180 LYS A C 1
ATOM 1328 O O . LYS A 1 180 ? 2.924 -13.152 8.358 1.00 92.69 180 LYS A O 1
ATOM 1333 N N . ARG A 1 181 ? 2.429 -11.228 7.313 1.00 92.19 181 ARG A N 1
ATOM 1334 C CA . ARG A 1 181 ? 3.545 -10.433 7.850 1.00 92.19 181 ARG A CA 1
ATOM 1335 C C . ARG A 1 181 ? 3.089 -9.012 8.180 1.00 92.19 181 ARG A C 1
ATOM 1337 O O . ARG A 1 181 ? 2.140 -8.545 7.548 1.00 92.19 181 ARG A O 1
ATOM 1344 N N . PRO A 1 182 ? 3.744 -8.312 9.124 1.00 94.69 182 PRO A N 1
ATOM 1345 C CA . PRO A 1 182 ? 3.430 -6.917 9.393 1.00 94.69 182 PRO A CA 1
ATOM 1346 C C . PRO A 1 182 ? 3.736 -6.033 8.176 1.00 94.69 182 PRO A C 1
ATOM 1348 O O . PRO A 1 182 ? 4.683 -6.276 7.422 1.00 94.69 182 PRO A O 1
ATOM 1351 N N . ALA A 1 183 ? 2.947 -4.971 8.021 1.00 94.50 183 ALA A N 1
ATOM 1352 C CA . ALA A 1 183 ? 3.201 -3.936 7.030 1.00 94.50 183 ALA A CA 1
ATOM 1353 C C . ALA A 1 183 ? 4.477 -3.157 7.407 1.00 94.50 183 ALA A C 1
ATOM 1355 O O . ALA A 1 183 ? 4.725 -2.935 8.595 1.00 94.50 183 ALA A O 1
ATOM 1356 N N . PRO A 1 184 ? 5.292 -2.722 6.434 1.00 93.62 184 PRO A N 1
ATOM 1357 C CA . PRO A 1 184 ? 6.480 -1.926 6.701 1.00 93.62 184 PRO A CA 1
ATOM 1358 C C . PRO A 1 184 ? 6.107 -0.537 7.238 1.00 93.62 184 PRO A C 1
ATOM 1360 O O . PRO A 1 184 ? 5.002 -0.033 7.015 1.00 93.62 184 PRO A O 1
ATOM 1363 N N . ALA A 1 185 ? 7.047 0.100 7.945 1.00 92.88 185 ALA A N 1
ATOM 1364 C CA . ALA A 1 185 ? 6.808 1.346 8.679 1.00 92.88 185 ALA A CA 1
ATOM 1365 C C . ALA A 1 185 ? 6.201 2.459 7.809 1.00 92.88 185 ALA A C 1
ATOM 1367 O O . ALA A 1 185 ? 5.233 3.090 8.219 1.00 92.88 185 ALA A O 1
ATOM 1368 N N . ASN A 1 186 ? 6.707 2.629 6.587 1.00 91.50 186 ASN A N 1
ATOM 1369 C CA . ASN A 1 186 ? 6.217 3.620 5.629 1.00 91.50 186 ASN A CA 1
ATOM 1370 C C . ASN A 1 186 ? 4.748 3.404 5.224 1.00 91.50 186 ASN A C 1
ATOM 1372 O O . ASN A 1 186 ? 4.036 4.371 4.990 1.00 91.50 186 ASN A O 1
ATOM 1376 N N . VAL A 1 187 ? 4.277 2.158 5.134 1.00 95.81 187 VAL A N 1
ATOM 1377 C CA . VAL A 1 187 ? 2.866 1.860 4.853 1.00 95.81 187 VAL A CA 1
ATOM 1378 C C . VAL A 1 187 ? 2.015 2.120 6.092 1.00 95.81 187 VAL A C 1
ATOM 1380 O O . VAL A 1 187 ? 0.929 2.680 5.977 1.00 95.81 187 VAL A O 1
ATOM 1383 N N . ILE A 1 188 ? 2.512 1.758 7.279 1.00 96.81 188 ILE A N 1
ATOM 1384 C CA . ILE A 1 188 ? 1.828 2.041 8.549 1.00 96.81 188 ILE A CA 1
ATOM 1385 C C . ILE A 1 188 ? 1.646 3.553 8.735 1.00 96.81 188 ILE A C 1
ATOM 1387 O O . ILE A 1 188 ? 0.561 3.988 9.115 1.00 96.81 188 ILE A O 1
ATOM 1391 N N . ASP A 1 189 ? 2.669 4.356 8.436 1.00 94.44 189 ASP A N 1
ATOM 1392 C CA . ASP A 1 189 ? 2.605 5.822 8.498 1.00 94.44 189 ASP A CA 1
ATOM 1393 C C . ASP A 1 189 ? 1.482 6.376 7.607 1.00 94.44 189 ASP A C 1
ATOM 1395 O O . ASP A 1 189 ? 0.666 7.188 8.051 1.00 94.44 189 ASP A O 1
ATOM 1399 N N . GLU A 1 190 ? 1.388 5.886 6.369 1.00 94.50 190 GLU A N 1
ATOM 1400 C CA . GLU A 1 190 ? 0.332 6.287 5.436 1.00 94.50 190 GLU A CA 1
ATOM 1401 C C . GLU A 1 190 ? -1.055 5.816 5.896 1.00 94.50 190 GLU A C 1
ATOM 1403 O O . GLU A 1 190 ? -2.035 6.542 5.735 1.00 94.50 190 GLU A O 1
ATOM 1408 N N . LEU A 1 191 ? -1.161 4.643 6.529 1.00 95.94 191 LEU A N 1
ATOM 1409 C CA . LEU A 1 191 ? -2.415 4.193 7.133 1.00 95.94 191 LEU A CA 1
ATOM 1410 C C . LEU A 1 191 ? -2.844 5.094 8.292 1.00 95.94 191 LEU A C 1
ATOM 1412 O O . LEU A 1 191 ? -4.016 5.443 8.373 1.00 95.94 191 LEU A O 1
ATOM 1416 N N . TYR A 1 192 ? -1.927 5.533 9.158 1.00 96.00 192 TYR A N 1
ATOM 1417 C CA . TYR A 1 192 ? -2.249 6.506 10.209 1.00 96.00 192 TYR A CA 1
ATOM 1418 C C . TYR A 1 192 ? -2.790 7.819 9.632 1.00 96.00 192 TYR A C 1
ATOM 1420 O O . TYR A 1 192 ? -3.749 8.380 10.170 1.00 96.00 192 TYR A O 1
ATOM 1428 N N . ASN A 1 193 ? -2.205 8.295 8.531 1.00 94.19 193 ASN A N 1
ATOM 1429 C CA . ASN A 1 193 ? -2.704 9.469 7.815 1.00 94.19 193 ASN A CA 1
ATOM 1430 C C . ASN A 1 193 ? -4.105 9.220 7.241 1.00 94.19 193 ASN A C 1
ATOM 1432 O O . ASN A 1 193 ? -4.990 10.067 7.393 1.00 94.19 193 ASN A O 1
ATOM 1436 N N . ALA A 1 194 ? -4.322 8.046 6.643 1.00 94.50 194 ALA A N 1
ATOM 1437 C CA . ALA A 1 194 ? -5.595 7.655 6.056 1.00 94.50 194 ALA A CA 1
ATOM 1438 C C . ALA A 1 194 ? -6.705 7.555 7.107 1.00 94.50 194 ALA A C 1
ATOM 1440 O O . ALA A 1 194 ? -7.751 8.178 6.933 1.00 94.50 194 ALA A O 1
ATOM 1441 N N . MET A 1 195 ? -6.466 6.870 8.233 1.00 92.44 195 MET A N 1
ATOM 1442 C CA . MET A 1 195 ? -7.456 6.673 9.306 1.00 92.44 195 MET A CA 1
ATOM 1443 C C . MET A 1 195 ? -7.988 7.991 9.882 1.00 92.44 195 MET A C 1
ATOM 1445 O O . MET A 1 195 ? -9.085 8.024 10.425 1.00 92.44 195 MET A O 1
ATOM 1449 N N . ARG A 1 196 ? -7.242 9.097 9.750 1.00 90.62 196 ARG A N 1
ATOM 1450 C CA . ARG A 1 196 ? -7.691 10.436 10.167 1.00 90.62 196 ARG A CA 1
ATOM 1451 C C . ARG A 1 196 ? -8.623 11.116 9.161 1.00 90.62 196 ARG A C 1
ATOM 1453 O O . ARG A 1 196 ? -9.299 12.072 9.533 1.00 90.62 196 ARG A O 1
ATOM 1460 N N . LYS A 1 197 ? -8.681 10.665 7.909 1.00 90.75 197 LYS A N 1
ATOM 1461 C CA . LYS A 1 197 ? -9.441 11.324 6.831 1.00 90.75 197 LYS A CA 1
ATOM 1462 C C . LYS A 1 197 ? -10.564 10.477 6.245 1.00 90.75 197 LYS A C 1
ATOM 1464 O O . LYS A 1 197 ? -11.526 11.038 5.737 1.00 90.75 197 LYS A O 1
ATOM 1469 N N . VAL A 1 198 ? -10.450 9.155 6.309 1.00 92.50 198 VAL A N 1
ATOM 1470 C CA . VAL A 1 198 ? -11.425 8.239 5.703 1.00 92.50 198 VAL A CA 1
ATOM 1471 C C . VAL A 1 198 ? -12.759 8.222 6.448 1.00 92.50 198 VAL A C 1
ATOM 1473 O O . VAL A 1 198 ? -12.793 8.353 7.671 1.00 92.50 198 VAL A O 1
ATOM 1476 N N . THR A 1 199 ? -13.853 8.043 5.704 1.00 83.31 199 THR A N 1
ATOM 1477 C CA . THR A 1 199 ? -15.222 8.055 6.251 1.00 83.31 199 THR A CA 1
ATOM 1478 C C . THR A 1 199 ? -15.566 6.790 7.039 1.00 83.31 199 THR A C 1
ATOM 1480 O O . THR A 1 199 ? -16.214 6.881 8.073 1.00 83.31 199 THR A O 1
ATOM 1483 N N . ALA A 1 200 ? -15.139 5.618 6.564 1.00 86.31 200 ALA A N 1
ATOM 1484 C CA . ALA A 1 200 ? -15.413 4.326 7.193 1.00 86.31 200 ALA A CA 1
ATOM 1485 C C . ALA A 1 200 ? -14.339 3.310 6.795 1.00 86.31 200 ALA A C 1
ATOM 1487 O O . ALA A 1 200 ? -13.896 3.330 5.650 1.00 86.31 200 ALA A O 1
ATOM 1488 N N . VAL A 1 201 ? -13.937 2.441 7.721 1.00 90.81 201 VAL A N 1
ATOM 1489 C CA . VAL A 1 201 ? -12.959 1.356 7.524 1.00 90.81 201 VAL A CA 1
ATOM 1490 C C . VAL A 1 201 ? -13.522 0.095 8.164 1.00 90.81 201 VAL A C 1
ATOM 1492 O O . VAL A 1 201 ? -14.165 0.165 9.214 1.00 90.81 201 VAL A O 1
ATOM 1495 N N . ASP A 1 202 ? -13.272 -1.059 7.557 1.00 94.25 202 ASP A N 1
ATOM 1496 C CA . ASP A 1 202 ? -13.653 -2.356 8.100 1.00 94.25 202 ASP A CA 1
ATOM 1497 C C . ASP A 1 202 ? -12.778 -2.705 9.316 1.00 94.25 202 ASP A C 1
ATOM 1499 O O . ASP A 1 202 ? -11.689 -3.285 9.229 1.00 94.25 202 ASP A O 1
ATOM 1503 N N . ILE A 1 203 ? -13.270 -2.338 10.498 1.00 94.06 203 ILE A N 1
ATOM 1504 C CA . ILE A 1 203 ? -12.554 -2.569 11.750 1.00 94.06 203 ILE A CA 1
ATOM 1505 C C . ILE A 1 203 ? -12.405 -4.055 12.088 1.00 94.06 203 ILE A C 1
ATOM 1507 O O . ILE A 1 203 ? -11.422 -4.452 12.718 1.00 94.06 203 ILE A O 1
ATOM 1511 N N . HIS A 1 204 ? -13.354 -4.895 11.664 1.00 96.00 204 HIS A N 1
ATOM 1512 C CA . HIS A 1 204 ? -13.280 -6.336 11.887 1.00 96.00 204 HIS A CA 1
ATOM 1513 C C . HIS A 1 204 ? -12.110 -6.933 11.110 1.00 96.00 204 HIS A C 1
ATOM 1515 O O . HIS A 1 204 ? -11.353 -7.741 11.651 1.00 96.00 204 HIS A O 1
ATOM 1521 N N . ARG A 1 205 ? -11.895 -6.476 9.875 1.00 95.31 205 ARG A N 1
ATOM 1522 C CA . ARG A 1 205 ? -10.737 -6.862 9.067 1.00 95.31 205 ARG A CA 1
ATOM 1523 C C . ARG A 1 205 ? -9.415 -6.441 9.704 1.00 95.31 205 ARG A C 1
ATOM 1525 O O . ARG A 1 205 ? -8.497 -7.260 9.771 1.00 95.31 205 ARG A O 1
ATOM 1532 N N . LEU A 1 206 ? -9.324 -5.213 10.220 1.00 96.06 206 LEU A N 1
ATOM 1533 C CA . LEU A 1 206 ? -8.127 -4.742 10.929 1.00 96.06 206 LEU A CA 1
ATOM 1534 C C . LEU A 1 206 ? -7.835 -5.586 12.176 1.00 96.06 206 LEU A C 1
ATOM 1536 O O . LEU A 1 206 ? -6.704 -6.033 12.366 1.00 96.06 206 LEU A O 1
ATOM 1540 N N . ARG A 1 207 ? -8.862 -5.871 12.981 1.00 97.12 207 ARG A N 1
ATOM 1541 C CA . ARG A 1 207 ? -8.760 -6.737 14.165 1.00 97.12 207 ARG A CA 1
ATOM 1542 C C . ARG A 1 207 ? -8.276 -8.136 13.818 1.00 97.12 207 ARG A C 1
ATOM 1544 O O . ARG A 1 207 ? -7.364 -8.642 14.466 1.00 97.12 207 ARG A O 1
ATOM 1551 N N . ASN A 1 208 ? -8.838 -8.743 12.777 1.00 97.50 208 ASN A N 1
ATOM 1552 C CA . ASN A 1 208 ? -8.436 -10.075 12.328 1.00 97.50 208 ASN A CA 1
ATOM 1553 C C . ASN A 1 208 ? -6.969 -10.100 11.880 1.00 97.50 208 ASN A C 1
ATOM 1555 O O . ASN A 1 208 ? -6.233 -11.027 12.220 1.00 97.50 208 ASN A O 1
ATOM 1559 N N . TYR A 1 209 ? -6.522 -9.061 11.171 1.00 97.38 209 TYR A N 1
ATOM 1560 C CA . TYR A 1 209 ? -5.127 -8.921 10.769 1.00 97.38 209 TYR A CA 1
ATOM 1561 C C . TYR A 1 209 ? -4.185 -8.790 11.977 1.00 97.38 209 TYR A C 1
ATOM 1563 O O . TYR A 1 209 ? -3.212 -9.538 12.078 1.00 97.38 209 TYR A O 1
ATOM 1571 N N . VAL A 1 210 ? -4.493 -7.909 12.934 1.00 97.50 210 VAL A N 1
ATOM 1572 C CA . VAL A 1 210 ? -3.687 -7.734 14.155 1.00 97.50 210 VAL A CA 1
ATOM 1573 C C . VAL A 1 210 ? -3.675 -9.008 15.007 1.00 97.50 210 VAL A C 1
ATOM 1575 O O . VAL A 1 210 ? -2.614 -9.424 15.476 1.00 97.50 210 VAL A O 1
ATOM 1578 N N . ALA A 1 211 ? -4.815 -9.684 15.160 1.00 97.25 211 ALA A N 1
ATOM 1579 C CA . ALA A 1 211 ? -4.908 -10.951 15.882 1.00 97.25 211 ALA A CA 1
ATOM 1580 C C . ALA A 1 211 ? -4.046 -12.048 15.234 1.00 97.25 211 ALA A C 1
ATOM 1582 O O . ALA A 1 211 ? -3.330 -12.763 15.937 1.00 97.25 211 ALA A O 1
ATOM 1583 N N . MET A 1 212 ? -4.051 -12.140 13.900 1.00 96.44 212 MET A N 1
ATOM 1584 C CA . MET A 1 212 ? -3.182 -13.053 13.152 1.00 96.44 212 MET A CA 1
ATOM 1585 C C . MET A 1 212 ? -1.697 -12.744 13.392 1.00 96.44 212 MET A C 1
ATOM 1587 O O . MET A 1 212 ? -0.907 -13.656 13.641 1.00 96.44 212 MET A O 1
ATOM 1591 N N . LEU A 1 213 ? -1.299 -11.467 13.390 1.00 95.75 213 LEU A N 1
ATOM 1592 C CA . LEU A 1 213 ? 0.086 -11.089 13.688 1.00 95.75 213 LEU A CA 1
ATOM 1593 C C . LEU A 1 213 ? 0.488 -11.436 15.125 1.00 95.75 213 LEU A C 1
ATOM 1595 O O . LEU A 1 213 ? 1.605 -11.904 15.342 1.00 95.75 213 LEU A O 1
ATOM 1599 N N . ARG A 1 214 ? -0.420 -11.260 16.093 1.00 95.94 214 ARG A N 1
ATOM 1600 C CA . ARG A 1 214 ? -0.177 -11.593 17.503 1.00 95.94 214 ARG A CA 1
ATOM 1601 C C . ARG A 1 214 ? 0.144 -13.078 17.692 1.00 95.94 214 ARG A C 1
ATOM 1603 O O . ARG A 1 214 ? 1.029 -13.407 18.475 1.00 95.94 214 ARG A O 1
ATOM 1610 N N . GLN A 1 215 ? -0.519 -13.969 16.954 1.00 95.06 215 GLN A N 1
ATOM 1611 C CA . GLN A 1 215 ? -0.229 -15.410 16.995 1.00 95.06 215 GLN A CA 1
ATOM 1612 C C . GLN A 1 215 ? 1.185 -15.742 16.487 1.00 95.06 215 GLN A C 1
ATOM 1614 O O . GLN A 1 215 ? 1.806 -16.690 16.961 1.00 95.06 215 GLN A O 1
ATOM 1619 N N . ASN A 1 216 ? 1.721 -14.937 15.566 1.00 91.38 216 ASN A N 1
ATOM 1620 C CA . ASN A 1 216 ? 3.065 -15.102 15.008 1.00 91.38 216 ASN A CA 1
ATOM 1621 C C . ASN A 1 216 ? 4.160 -14.346 15.787 1.00 91.38 216 ASN A C 1
ATOM 1623 O O . ASN A 1 216 ? 5.341 -14.495 15.476 1.00 91.38 216 ASN A O 1
ATOM 1627 N N . LEU A 1 217 ? 3.802 -13.589 16.833 1.00 89.62 217 LEU A N 1
ATOM 1628 C CA . LEU A 1 217 ? 4.720 -12.754 17.617 1.00 89.62 217 LEU A CA 1
ATOM 1629 C C . LEU A 1 217 ? 5.959 -13.492 18.174 1.00 89.62 217 LEU A C 1
ATOM 1631 O O . LEU A 1 217 ? 7.038 -12.891 18.171 1.00 89.62 217 LEU A O 1
ATOM 1635 N N . PRO A 1 218 ? 5.882 -14.775 18.598 1.00 92.88 218 PRO A N 1
ATOM 1636 C CA . PRO A 1 218 ? 7.066 -15.515 19.041 1.00 92.88 218 PRO A CA 1
ATOM 1637 C C . PRO A 1 218 ? 8.136 -15.696 17.954 1.00 92.88 218 PRO A C 1
ATOM 1639 O O . PRO A 1 218 ? 9.311 -15.817 18.287 1.00 92.88 2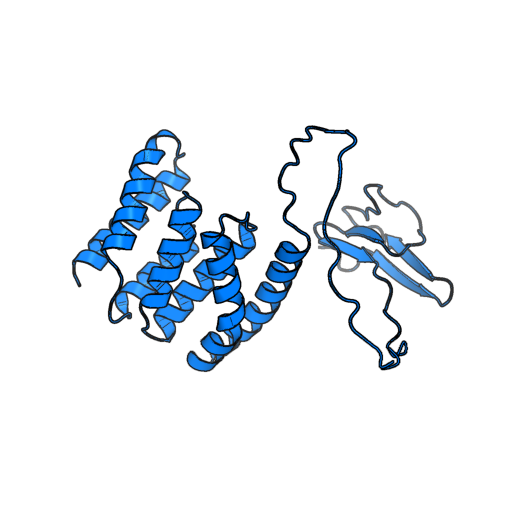18 PRO A O 1
ATOM 1642 N N . ARG A 1 219 ? 7.751 -15.692 16.668 1.00 90.19 219 ARG A N 1
ATOM 1643 C CA . ARG A 1 219 ? 8.667 -15.842 15.522 1.00 90.19 219 ARG A CA 1
ATOM 1644 C C . ARG A 1 219 ? 9.300 -14.525 15.074 1.00 90.19 219 ARG A C 1
ATOM 1646 O O . ARG A 1 219 ? 10.254 -14.544 14.307 1.00 90.19 219 ARG A O 1
ATOM 1653 N N . TYR A 1 220 ? 8.767 -13.397 15.534 1.00 90.75 220 TYR A N 1
ATOM 1654 C CA . TYR A 1 220 ? 9.200 -12.067 15.126 1.00 90.75 220 TYR A CA 1
ATOM 1655 C C . TYR A 1 220 ? 10.398 -11.569 15.928 1.00 90.75 220 TYR A C 1
ATOM 1657 O O . TYR A 1 220 ? 10.442 -11.694 17.160 1.00 90.75 220 TYR A O 1
ATOM 1665 N N . GLY A 1 221 ? 11.335 -10.942 15.219 1.00 91.94 221 GLY A N 1
ATOM 1666 C CA . GLY A 1 221 ? 12.450 -10.208 15.787 1.00 91.94 221 GLY A CA 1
ATOM 1667 C C . GLY A 1 221 ? 12.041 -8.817 16.295 1.00 91.94 221 GLY A C 1
ATOM 1668 O O . GLY A 1 221 ? 10.874 -8.416 16.214 1.00 91.94 221 GLY A O 1
ATOM 1669 N N . PRO A 1 222 ? 12.997 -8.043 16.840 1.00 91.56 222 PRO A N 1
ATOM 1670 C CA . PRO A 1 222 ? 12.716 -6.733 17.430 1.00 91.56 222 PRO A CA 1
ATOM 1671 C C . PRO A 1 222 ? 12.043 -5.744 16.466 1.00 91.56 222 PRO A C 1
ATOM 1673 O O . PRO A 1 222 ? 11.118 -5.034 16.861 1.00 91.56 222 PRO A O 1
ATOM 1676 N N . ALA A 1 223 ? 12.463 -5.725 15.196 1.00 87.25 223 ALA A N 1
ATOM 1677 C CA . ALA A 1 223 ? 11.914 -4.819 14.188 1.00 87.25 223 ALA A CA 1
ATOM 1678 C C . ALA A 1 223 ? 10.438 -5.123 13.876 1.00 87.25 223 ALA A C 1
ATOM 1680 O O . ALA A 1 223 ? 9.610 -4.215 13.861 1.00 87.25 223 ALA A O 1
ATOM 1681 N N . GLU A 1 224 ? 10.074 -6.393 13.685 1.00 90.50 224 GLU A N 1
ATOM 1682 C CA . GLU A 1 224 ? 8.686 -6.775 13.400 1.00 90.50 224 GLU A CA 1
ATOM 1683 C C . GLU A 1 224 ? 7.776 -6.585 14.616 1.00 90.50 224 GLU A C 1
ATOM 1685 O O . GLU A 1 224 ? 6.627 -6.173 14.462 1.00 90.50 224 GLU A O 1
ATOM 1690 N N . ARG A 1 225 ? 8.290 -6.805 15.834 1.00 92.25 225 ARG A N 1
ATOM 1691 C CA . ARG A 1 225 ? 7.559 -6.503 17.076 1.00 92.25 225 ARG A CA 1
ATOM 1692 C C . ARG A 1 225 ? 7.236 -5.017 17.196 1.00 92.25 225 ARG A C 1
ATOM 1694 O O . ARG A 1 225 ? 6.125 -4.673 17.592 1.00 92.25 225 ARG A O 1
ATOM 1701 N N . PHE A 1 226 ? 8.168 -4.145 16.812 1.00 94.50 226 PHE A N 1
ATOM 1702 C CA . PHE A 1 226 ? 7.911 -2.708 16.756 1.00 94.50 226 PHE A CA 1
ATOM 1703 C C . PHE A 1 226 ? 6.803 -2.374 15.745 1.00 94.50 226 PHE A C 1
ATOM 1705 O O . PHE A 1 226 ? 5.865 -1.653 16.080 1.00 94.50 226 PHE A O 1
ATOM 1712 N N . LEU A 1 227 ? 6.842 -2.947 14.536 1.00 94.69 227 LEU A N 1
ATOM 1713 C CA . LEU A 1 227 ? 5.775 -2.764 13.538 1.00 94.69 227 LEU A CA 1
ATOM 1714 C C . LEU A 1 227 ? 4.414 -3.265 14.049 1.00 94.69 227 LEU A C 1
ATOM 1716 O O . LEU A 1 227 ? 3.403 -2.587 13.872 1.00 94.69 227 LEU A O 1
ATOM 1720 N N . PHE A 1 228 ? 4.389 -4.413 14.728 1.00 96.69 228 PHE A N 1
ATOM 1721 C CA . PHE A 1 228 ? 3.187 -4.957 15.357 1.00 96.69 228 PHE A CA 1
ATOM 1722 C C . PHE A 1 228 ? 2.601 -4.006 16.412 1.00 96.69 228 PHE A C 1
ATOM 1724 O O . PHE A 1 228 ? 1.416 -3.692 16.343 1.00 96.69 228 PHE A O 1
ATOM 1731 N N . GLN A 1 229 ? 3.420 -3.469 17.323 1.00 96.44 229 GLN A N 1
ATOM 1732 C CA . GLN A 1 229 ? 2.962 -2.494 18.326 1.00 96.44 229 GLN A CA 1
ATOM 1733 C C . GLN A 1 229 ? 2.345 -1.245 17.683 1.00 96.44 229 GLN A C 1
ATOM 1735 O O . GLN A 1 229 ? 1.350 -0.705 18.176 1.00 96.44 229 GLN A O 1
ATOM 1740 N N . ARG A 1 230 ? 2.908 -0.790 16.556 1.00 97.50 230 ARG A N 1
ATOM 1741 C CA . ARG A 1 230 ? 2.334 0.317 15.784 1.00 97.50 230 ARG A CA 1
ATOM 1742 C C . ARG A 1 230 ? 0.987 -0.055 15.160 1.00 97.50 230 ARG A C 1
ATOM 1744 O O . ARG A 1 230 ? 0.073 0.760 15.187 1.00 97.50 230 ARG A O 1
ATOM 1751 N N . LEU A 1 231 ? 0.828 -1.274 14.647 1.00 97.00 231 LEU A N 1
ATOM 1752 C CA . LEU A 1 231 ? -0.453 -1.759 14.119 1.00 97.00 231 LEU A CA 1
ATOM 1753 C C . LEU A 1 231 ? -1.519 -1.917 15.215 1.00 97.00 231 LEU A C 1
ATOM 1755 O O . LEU A 1 231 ? -2.670 -1.559 14.985 1.00 97.00 231 LEU A O 1
ATOM 1759 N N . GLU A 1 232 ? -1.152 -2.347 16.425 1.00 96.50 232 GLU A N 1
ATOM 1760 C CA . GLU A 1 232 ? -2.071 -2.342 17.576 1.00 96.50 232 GLU A CA 1
ATOM 1761 C C . GLU A 1 232 ? -2.498 -0.917 17.960 1.00 96.50 232 GLU A C 1
ATOM 1763 O O . GLU A 1 232 ? -3.650 -0.667 18.316 1.00 96.50 232 GLU A O 1
ATOM 1768 N N . GLY A 1 233 ? -1.575 0.046 17.885 1.00 96.12 233 GLY A N 1
ATOM 1769 C CA . GLY A 1 233 ? -1.898 1.460 18.069 1.00 96.12 233 GLY A CA 1
ATOM 1770 C C . GLY A 1 233 ? -2.866 1.986 17.007 1.00 96.12 233 GLY A C 1
ATOM 1771 O O . GLY A 1 233 ? -3.762 2.765 17.330 1.00 96.12 233 GLY A O 1
ATOM 1772 N N . LEU A 1 234 ? -2.697 1.557 15.755 1.00 95.06 234 LEU A N 1
ATOM 1773 C CA . LEU A 1 234 ? -3.578 1.908 14.644 1.00 95.06 234 LEU A CA 1
ATOM 1774 C C . LEU A 1 234 ? -4.984 1.321 14.841 1.00 95.06 234 LEU A C 1
ATOM 1776 O O . LEU A 1 234 ? -5.965 2.026 14.626 1.00 95.06 234 LEU A O 1
ATOM 1780 N N . GLU A 1 235 ? -5.087 0.071 15.301 1.00 95.38 235 GLU A N 1
ATOM 1781 C CA . GLU A 1 235 ? -6.363 -0.582 15.626 1.00 95.38 235 GLU A CA 1
ATOM 1782 C C . GLU A 1 235 ? -7.127 0.171 16.720 1.00 95.38 235 GLU A C 1
ATOM 1784 O O . GLU A 1 235 ? -8.311 0.462 16.554 1.00 95.38 235 GLU A O 1
ATOM 1789 N N . ARG A 1 236 ? -6.446 0.560 17.809 1.00 94.25 236 ARG A N 1
ATOM 1790 C CA . ARG A 1 236 ? -7.058 1.373 18.873 1.00 94.25 236 ARG A CA 1
ATOM 1791 C C . ARG A 1 236 ? -7.565 2.712 18.350 1.00 94.25 236 ARG A C 1
ATOM 1793 O O . ARG A 1 236 ? -8.644 3.136 18.740 1.00 94.25 236 ARG A O 1
ATOM 1800 N N . LEU A 1 237 ? -6.807 3.365 17.469 1.00 91.62 237 LEU A N 1
ATOM 1801 C CA . LEU A 1 237 ? -7.227 4.621 16.849 1.00 91.62 237 LEU A CA 1
ATOM 1802 C C . LEU A 1 237 ? -8.470 4.424 15.975 1.00 91.62 237 LEU A C 1
ATOM 1804 O O . LEU A 1 237 ? -9.392 5.231 16.050 1.00 91.62 237 LEU A O 1
ATOM 1808 N N . ALA A 1 238 ? -8.505 3.359 15.173 1.00 89.25 238 ALA A N 1
ATOM 1809 C CA . ALA A 1 238 ? -9.650 3.041 14.325 1.00 89.25 238 ALA A CA 1
ATOM 1810 C C . ALA A 1 238 ? -10.906 2.693 15.145 1.00 89.25 238 ALA A C 1
ATOM 1812 O O . ALA A 1 238 ? -12.005 3.019 14.722 1.00 89.25 238 ALA A O 1
ATOM 1813 N N . ALA A 1 239 ? -10.748 2.091 16.330 1.00 88.50 239 ALA A N 1
ATOM 1814 C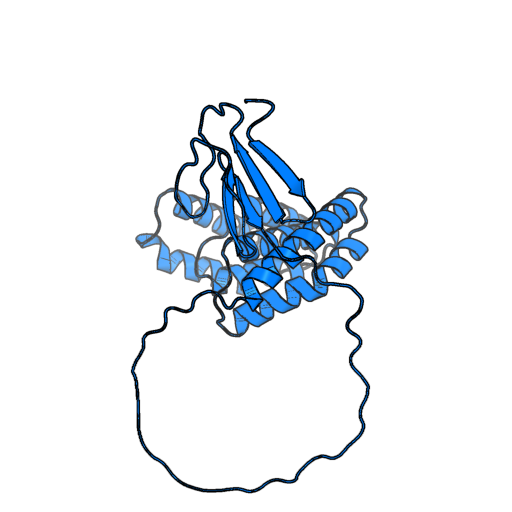 CA . ALA A 1 239 ? -11.849 1.740 17.234 1.00 88.50 239 ALA A CA 1
ATOM 1815 C C . ALA A 1 239 ? -12.525 2.921 17.936 1.00 88.50 239 ALA A C 1
ATOM 1817 O O . ALA A 1 239 ? -13.579 2.735 18.537 1.00 88.50 239 ALA A O 1
ATOM 1818 N N . LEU A 1 240 ? -11.915 4.106 17.898 1.00 85.06 240 LEU A N 1
ATOM 1819 C CA . LEU A 1 240 ? -12.464 5.324 18.496 1.00 85.06 240 LEU A CA 1
ATOM 1820 C C . LEU A 1 240 ? -13.323 6.142 17.517 1.00 85.06 240 LEU A C 1
ATOM 1822 O O . LEU A 1 240 ? -13.819 7.200 17.901 1.00 85.06 240 LEU A O 1
ATOM 1826 N N . ARG A 1 241 ? -13.451 5.694 16.264 1.00 70.00 241 ARG A N 1
ATOM 1827 C CA . ARG A 1 241 ? -14.328 6.282 15.245 1.00 70.00 241 ARG A CA 1
ATOM 1828 C C . ARG A 1 241 ? -15.618 5.494 15.117 1.00 70.00 241 ARG A C 1
ATOM 1830 O O . ARG A 1 241 ? -16.642 6.160 14.865 1.00 70.00 241 ARG A O 1
#

pLDDT: mean 80.94, std 19.09, range [33.66, 97.88]

Mean predicted aligned error: 16.71 Å

Secondary structure (DSSP, 8-state):
--S--EEEEEETTEEEEEE-S-SS-EEETTEEESS-EEEPTT-EEEETTEEEE--PPPPS--PPP-----PPP---------------------HHHHHHHHHHHHHHHHHHHHHHTT-HHHHHHHHHHHHHHHHHHHHTT----HHHHHHHHHHHHHHHHHH--THHHHHHHHHHHHHTSPPPHHHHHHHHHHHTT-S---HHHHHHHHHHHHHHGGG--HHHHHHHHHHHHHHHHHTT-